Protein AF-A0A4Q3CDQ8-F1 (afdb_monomer_lite)

Sequence (206 aa):
GSLGGGHYTSYVKNRDTSSWYQFNDSSVREIEQPKTAVFFTINEIAAITGANSSDIKKILFADSYDDGTPYNKLRAAKLETGMYMQNQLLRDTDTMSMQHGLEVRVPFLDEDFTALAESISPDIRFANGPKQLLIDSFNNLLPAEIWQRPKMGFTFPLQQWMAGNKDICDTSNYHGALAKQKITEFKTGRLHWSRAFALFQVQGNV

Foldseek 3Di:
DDDDWDWPWDWDQDPPVRWIWIDTPPDIDTDRDDLEDLDDDLVLVCQQQVDDSVVSCCVVPVDDPCPVDDDDPVSVVCCCVVPVCVPPVVVVCVVVQVVVPHDDDDVCPPPVNVVVLVVDDPCVNPVPDPCVVVCVVCVVPDDPCVSVPDDTDDDDPLLVVLLPDPLLLDLVQGDDPSLSVQSVCSVVVSYDNSSSVVRCVSRSVD

Secondary structure (DSSP, 8-state):
--SSTT---EEEE-TTT--EEEEETTEEEEES--SS-SS--HHHHHHHH---HHHHHHHHHS-----SPPP-HHHHHHHIIIIIIIIIIIHHHHHHHHTTT-----GGG-HHHHHHHHHS-HHHHTTTSTTHHHHHHHTTTS-HHHHSSPP------HHHHHHT-HHHH-GGG--SHHHHHHHHHHHTT-S-HHHHHHHHHHHTT-

Structure (mmCIF, N/CA/C/O backbone):
data_AF-A0A4Q3CDQ8-F1
#
_entry.id   AF-A0A4Q3CDQ8-F1
#
loop_
_atom_site.group_PDB
_atom_site.id
_atom_site.type_symbol
_atom_site.label_atom_id
_atom_site.label_alt_id
_atom_site.label_comp_id
_atom_site.label_asym_id
_atom_site.label_entity_id
_atom_site.label_seq_id
_atom_site.pdbx_PDB_ins_code
_atom_site.Cartn_x
_atom_site.Cartn_y
_atom_site.Cartn_z
_atom_site.occupancy
_atom_site.B_iso_or_equiv
_atom_site.auth_seq_id
_atom_site.auth_comp_id
_atom_site.auth_asym_id
_atom_site.auth_atom_id
_atom_site.pdbx_PDB_model_num
ATOM 1 N N . GLY A 1 1 ? -6.692 9.646 2.299 1.00 32.50 1 GLY A N 1
ATOM 2 C CA . GLY A 1 1 ? -6.636 10.184 0.927 1.00 32.50 1 GLY A CA 1
ATOM 3 C C . GLY A 1 1 ? -7.840 11.070 0.678 1.00 32.50 1 GLY A C 1
ATOM 4 O O . GLY A 1 1 ? -8.869 10.852 1.304 1.00 32.50 1 GLY A O 1
ATOM 5 N N . SER A 1 2 ? -7.701 12.079 -0.183 1.00 26.61 2 SER A N 1
ATOM 6 C CA . SER A 1 2 ? -8.809 12.910 -0.679 1.00 26.61 2 SER A CA 1
ATOM 7 C C . SER A 1 2 ? -9.307 12.362 -2.026 1.00 26.61 2 SER A C 1
ATOM 9 O O . SER A 1 2 ? -8.532 11.775 -2.776 1.00 26.61 2 SER A O 1
ATOM 11 N N . LEU A 1 3 ? -10.603 12.534 -2.294 1.00 31.62 3 LEU A N 1
ATOM 12 C CA . LEU A 1 3 ? -11.432 11.899 -3.333 1.00 31.62 3 LEU A CA 1
ATOM 13 C C . LEU A 1 3 ? -11.158 12.353 -4.787 1.00 31.62 3 LEU A C 1
ATOM 15 O O . LEU A 1 3 ? -12.075 12.410 -5.598 1.00 31.62 3 LEU A O 1
ATOM 19 N N . GLY A 1 4 ? -9.918 12.669 -5.152 1.00 27.83 4 GLY A N 1
ATOM 20 C CA . GLY A 1 4 ? -9.579 13.110 -6.507 1.00 27.83 4 GLY A CA 1
ATOM 21 C C . GLY A 1 4 ? -8.291 12.467 -6.990 1.00 27.83 4 GLY A C 1
ATOM 22 O O . GLY A 1 4 ? -7.223 12.891 -6.572 1.00 27.83 4 GLY A O 1
ATOM 23 N N . GLY A 1 5 ? -8.430 11.441 -7.835 1.00 32.19 5 GLY A N 1
ATOM 24 C CA . GLY A 1 5 ? -7.421 10.905 -8.755 1.00 32.19 5 GLY A CA 1
ATOM 25 C C . GLY A 1 5 ? -5.972 10.861 -8.269 1.00 32.19 5 GLY A C 1
ATOM 26 O O . GLY A 1 5 ? -5.266 11.853 -8.352 1.00 32.19 5 GLY A O 1
ATOM 27 N N . GLY A 1 6 ? -5.499 9.677 -7.869 1.00 40.44 6 GLY A N 1
ATOM 28 C CA . GLY A 1 6 ? -4.084 9.272 -7.942 1.00 40.44 6 GLY A CA 1
ATOM 29 C C . GLY A 1 6 ? -3.037 10.040 -7.127 1.00 40.44 6 GLY A C 1
ATOM 30 O O . GLY A 1 6 ? -1.913 9.551 -7.038 1.00 40.44 6 GLY A O 1
ATOM 31 N N . HIS A 1 7 ? -3.379 11.170 -6.512 1.00 46.84 7 HIS A N 1
ATOM 32 C CA . HIS A 1 7 ? -2.449 11.983 -5.746 1.00 46.84 7 HIS A CA 1
ATOM 33 C C . HIS A 1 7 ? -2.370 11.493 -4.305 1.00 46.84 7 HIS A C 1
ATOM 35 O O . HIS A 1 7 ? -3.292 11.689 -3.503 1.00 46.84 7 HIS A O 1
ATOM 41 N N . TYR A 1 8 ? -1.246 10.865 -3.959 1.00 55.09 8 TYR A N 1
ATOM 42 C CA . TYR A 1 8 ? -0.952 10.504 -2.578 1.00 55.09 8 TYR A CA 1
ATOM 43 C C . TYR A 1 8 ? -0.776 11.787 -1.775 1.00 55.09 8 TYR A C 1
ATOM 45 O O . TYR A 1 8 ? 0.244 12.460 -1.847 1.00 55.09 8 TYR A O 1
ATOM 53 N N . THR A 1 9 ? -1.822 12.154 -1.038 1.00 58.56 9 THR A N 1
ATOM 54 C CA . THR A 1 9 ? -1.772 13.275 -0.107 1.00 58.56 9 THR A CA 1
ATOM 55 C C . THR A 1 9 ? -1.382 12.753 1.267 1.00 58.56 9 THR A C 1
ATOM 57 O O . THR A 1 9 ? -2.190 12.085 1.920 1.00 58.56 9 THR A O 1
ATOM 60 N N . SER A 1 10 ? -0.164 13.066 1.694 1.00 65.19 10 SER A N 1
ATOM 61 C CA . SER A 1 10 ? 0.365 12.714 3.013 1.00 65.19 10 SER A CA 1
ATOM 62 C C . SER A 1 10 ? 0.400 13.941 3.913 1.00 65.19 10 SER A C 1
ATOM 64 O O . SER A 1 10 ? 0.554 15.065 3.442 1.00 65.19 10 SER A O 1
ATOM 66 N N . TYR A 1 11 ? 0.260 13.729 5.218 1.00 74.81 11 TYR A N 1
ATOM 67 C CA . TYR A 1 11 ? 0.348 14.792 6.212 1.00 74.81 11 TYR A CA 1
ATOM 68 C C . TYR A 1 11 ? 1.435 14.435 7.214 1.00 74.81 11 TYR A C 1
ATOM 70 O O . TYR A 1 11 ? 1.357 13.381 7.843 1.00 74.81 11 TYR A O 1
ATOM 78 N N . VAL A 1 12 ? 2.434 15.299 7.366 1.00 75.56 12 VAL A N 1
ATOM 79 C CA . VAL A 1 12 ? 3.530 15.104 8.322 1.00 75.56 12 VAL A CA 1
ATOM 80 C C . VAL A 1 12 ? 3.508 16.249 9.313 1.00 75.56 12 VAL A C 1
ATOM 82 O O . VAL A 1 12 ? 3.350 17.408 8.931 1.00 75.56 12 VAL A O 1
ATOM 85 N N . LYS A 1 13 ? 3.668 15.923 10.593 1.00 77.75 13 LYS A N 1
ATOM 86 C CA . LYS A 1 13 ? 3.912 16.919 11.629 1.00 77.75 13 LYS A CA 1
ATOM 87 C C . LYS A 1 13 ? 5.414 17.029 11.838 1.00 77.75 13 LYS A C 1
ATOM 89 O O . LYS A 1 13 ? 6.059 16.029 12.151 1.00 77.75 13 LYS A O 1
ATOM 94 N N . ASN A 1 14 ? 5.963 18.223 11.661 1.00 74.25 14 ASN A N 1
ATOM 95 C CA . ASN A 1 14 ? 7.354 18.484 11.997 1.00 74.25 14 ASN A CA 1
ATOM 96 C C . ASN A 1 14 ? 7.529 18.328 13.516 1.00 74.25 14 ASN A C 1
ATOM 98 O O . ASN A 1 14 ? 6.750 18.878 14.298 1.00 74.25 14 ASN A O 1
ATOM 102 N N . ARG A 1 15 ? 8.520 17.535 13.931 1.00 67.81 15 ARG A N 1
ATOM 103 C CA . ARG A 1 15 ? 8.762 17.226 15.345 1.00 67.81 15 ARG A CA 1
ATOM 104 C C . ARG A 1 15 ? 9.263 18.440 16.129 1.00 67.81 15 ARG A C 1
ATOM 106 O O . ARG A 1 15 ? 8.878 18.590 17.285 1.00 67.81 15 ARG A O 1
ATOM 113 N N . ASP A 1 16 ? 10.070 19.285 15.501 1.00 75.31 16 ASP A N 1
ATOM 114 C CA . ASP A 1 16 ? 10.750 20.407 16.148 1.00 75.31 16 ASP A CA 1
ATOM 115 C C . ASP A 1 16 ? 9.865 21.655 16.164 1.00 75.31 16 ASP A C 1
ATOM 117 O O . ASP A 1 16 ? 9.735 22.317 17.190 1.00 75.31 16 ASP A O 1
ATOM 121 N N . THR A 1 17 ? 9.188 21.948 15.048 1.00 81.88 17 THR A N 1
ATOM 122 C CA . THR A 1 17 ? 8.336 23.146 14.927 1.00 81.88 17 THR A CA 1
ATOM 123 C C . THR A 1 17 ? 6.879 22.897 15.303 1.00 81.88 17 THR A C 1
ATOM 125 O O . THR A 1 17 ? 6.114 23.841 15.460 1.00 81.88 17 THR A O 1
ATOM 128 N N . SER A 1 18 ? 6.459 21.633 15.421 1.00 77.81 18 SER A N 1
ATOM 129 C CA . SER A 1 18 ? 5.053 21.226 15.576 1.00 77.81 18 SER A CA 1
ATOM 130 C C . SER A 1 18 ? 4.101 21.643 14.442 1.00 77.81 18 SER A C 1
ATOM 132 O O . SER A 1 18 ? 2.910 21.331 14.533 1.00 77.81 18 SER A O 1
ATOM 134 N N . SER A 1 19 ? 4.597 22.262 13.368 1.00 82.88 19 SER A N 1
ATOM 135 C CA . SER A 1 19 ? 3.818 22.610 12.174 1.00 82.88 19 SER A CA 1
ATOM 136 C C . SER A 1 19 ? 3.366 21.368 11.407 1.00 82.88 19 SER A C 1
ATOM 138 O O . SER A 1 19 ? 4.094 20.371 11.327 1.00 82.88 19 SER A O 1
ATOM 140 N N . TRP A 1 20 ? 2.186 21.436 10.791 1.00 82.12 20 TRP A N 1
ATOM 141 C CA . TRP A 1 20 ? 1.706 20.402 9.879 1.00 82.12 20 TRP A CA 1
ATOM 142 C C . TRP A 1 20 ? 2.027 20.756 8.434 1.00 82.12 20 TRP A C 1
ATOM 144 O O . TRP A 1 20 ? 1.888 21.895 8.010 1.00 82.12 20 TRP A O 1
ATOM 154 N N . TYR A 1 21 ? 2.392 19.744 7.657 1.00 81.75 21 TYR A N 1
ATOM 155 C CA . TYR A 1 21 ? 2.677 19.873 6.238 1.00 81.75 21 TYR A CA 1
ATOM 156 C C . TYR A 1 21 ? 1.866 18.850 5.456 1.00 81.75 21 TYR A C 1
ATOM 158 O O . TYR A 1 21 ? 1.824 17.671 5.810 1.00 81.75 21 TYR A O 1
ATOM 166 N N . GLN A 1 22 ? 1.224 19.306 4.389 1.00 82.12 22 GLN A N 1
ATOM 167 C CA . GLN A 1 22 ? 0.593 18.485 3.371 1.00 82.12 22 GLN A CA 1
ATOM 168 C C . GLN A 1 22 ? 1.575 18.274 2.218 1.00 82.12 22 GLN A C 1
ATOM 170 O O . GLN A 1 22 ? 2.090 19.236 1.653 1.00 82.12 22 GLN A O 1
ATOM 175 N N . PHE A 1 23 ? 1.776 17.018 1.845 1.00 79.00 23 PHE A N 1
ATOM 176 C CA . PHE A 1 23 ? 2.580 16.595 0.706 1.00 79.00 23 PHE A CA 1
ATOM 177 C C . PHE A 1 23 ? 1.649 16.011 -0.339 1.00 79.00 23 PHE A C 1
ATOM 179 O O . PHE A 1 23 ? 0.752 15.245 0.006 1.00 79.00 23 PHE A O 1
ATOM 186 N N . ASN A 1 24 ? 1.875 16.342 -1.600 1.00 70.38 24 ASN A N 1
ATOM 187 C CA . ASN A 1 24 ? 1.365 15.580 -2.731 1.00 70.38 24 ASN A CA 1
ATOM 188 C C . ASN A 1 24 ? 2.499 15.352 -3.738 1.00 70.38 24 ASN A C 1
ATOM 190 O O . ASN A 1 24 ? 3.622 15.804 -3.516 1.00 70.38 24 ASN A O 1
ATOM 194 N N . ASP A 1 25 ? 2.203 14.684 -4.852 1.00 59.44 25 ASP A N 1
ATOM 195 C CA . ASP A 1 25 ? 3.200 14.345 -5.880 1.00 59.44 25 ASP A CA 1
ATOM 196 C C . ASP A 1 25 ? 3.920 15.567 -6.494 1.00 59.44 25 ASP A C 1
ATOM 198 O O . ASP A 1 25 ? 4.860 15.396 -7.266 1.00 59.44 25 ASP A O 1
ATOM 202 N N . SER A 1 26 ? 3.474 16.798 -6.214 1.00 61.97 26 SER A N 1
ATOM 203 C CA . SER A 1 26 ? 3.957 18.016 -6.880 1.00 61.97 26 SER A CA 1
ATOM 204 C C . SER A 1 26 ? 4.294 19.178 -5.939 1.00 61.97 26 SER A C 1
AT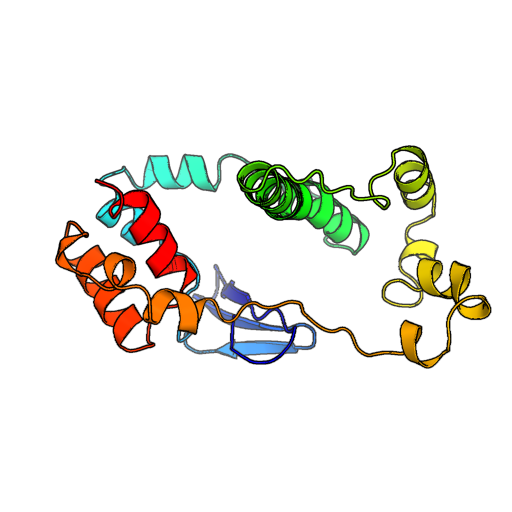OM 206 O O . SER A 1 26 ? 4.844 20.178 -6.391 1.00 61.97 26 SER A O 1
ATOM 208 N N . SER A 1 27 ? 3.945 19.113 -4.652 1.00 73.62 27 SER A N 1
ATOM 209 C CA . SER A 1 27 ? 4.091 20.246 -3.734 1.00 73.62 27 SER A CA 1
ATOM 210 C C . SER A 1 27 ? 4.088 19.841 -2.263 1.00 73.62 27 SER A C 1
ATOM 212 O O . SER A 1 27 ? 3.489 18.838 -1.870 1.00 73.62 27 SER A O 1
ATOM 214 N N . VAL A 1 28 ? 4.718 20.691 -1.452 1.00 82.25 28 VAL A N 1
ATOM 215 C CA . VAL A 1 28 ? 4.650 20.671 0.010 1.00 82.25 28 VAL A CA 1
ATOM 216 C C . VAL A 1 28 ? 4.041 21.992 0.461 1.00 82.25 28 VAL A C 1
ATOM 218 O O . VAL A 1 28 ? 4.468 23.052 0.005 1.00 82.25 28 VAL A O 1
ATOM 221 N N . ARG A 1 29 ? 3.022 21.946 1.320 1.00 85.56 29 ARG A N 1
ATOM 222 C CA . ARG A 1 29 ? 2.359 23.139 1.866 1.00 85.56 29 ARG A CA 1
ATOM 223 C C . ARG A 1 29 ? 2.199 23.009 3.368 1.00 85.56 29 ARG A C 1
ATOM 225 O O . ARG A 1 29 ? 1.733 21.975 3.838 1.00 85.56 29 ARG A O 1
ATOM 232 N N . GLU A 1 30 ? 2.551 24.051 4.109 1.00 86.56 30 GLU A N 1
ATOM 233 C CA . GLU A 1 30 ? 2.215 24.138 5.529 1.00 86.56 30 GLU A CA 1
ATOM 234 C C . GLU A 1 30 ? 0.695 24.304 5.691 1.00 86.56 30 GLU A C 1
ATOM 236 O O . GLU A 1 30 ? 0.037 24.979 4.897 1.00 86.56 30 GLU A O 1
ATOM 241 N N . ILE A 1 31 ? 0.126 23.636 6.687 1.00 83.31 31 ILE A N 1
ATOM 242 C CA . ILE A 1 31 ? -1.298 23.662 7.025 1.00 83.31 31 ILE A CA 1
ATOM 243 C C . ILE A 1 31 ? -1.445 23.774 8.546 1.00 83.31 31 ILE A C 1
ATOM 245 O O . ILE A 1 31 ? -0.547 23.380 9.284 1.00 83.31 31 ILE A O 1
ATOM 249 N N . GLU A 1 32 ? -2.593 24.244 9.037 1.00 77.81 32 GLU A N 1
ATOM 250 C CA . GLU A 1 32 ? -2.854 24.261 10.486 1.00 77.81 32 GLU A CA 1
ATOM 251 C C . GLU A 1 32 ? -2.964 22.843 11.057 1.00 77.81 32 GLU A C 1
ATOM 253 O O . GLU A 1 32 ? -2.261 22.484 11.998 1.00 77.81 32 GLU A O 1
ATOM 258 N N . GLN A 1 33 ? -3.846 22.017 10.483 1.00 69.50 33 GLN A N 1
ATOM 259 C CA . GLN A 1 33 ? -4.040 20.625 10.880 1.00 69.50 33 GLN A CA 1
ATOM 260 C C . GLN A 1 33 ? -4.815 19.862 9.791 1.00 69.50 33 GLN A C 1
ATOM 262 O O . GLN A 1 33 ? -5.750 20.409 9.198 1.00 69.50 33 GLN A O 1
ATOM 267 N N . PRO A 1 34 ? -4.487 18.590 9.508 1.00 68.19 34 PRO A N 1
ATOM 268 C CA . PRO A 1 34 ? -5.268 17.792 8.571 1.00 68.19 34 PRO A CA 1
ATOM 269 C C . PRO A 1 34 ? -6.707 17.576 9.061 1.00 68.19 34 PRO A C 1
ATOM 271 O O . PRO A 1 34 ? -6.926 17.073 10.161 1.00 68.19 34 PRO A O 1
ATOM 274 N N . LYS A 1 35 ? -7.691 17.876 8.198 1.00 61.03 35 LYS A N 1
ATOM 275 C CA . LYS A 1 35 ? -9.133 17.677 8.469 1.00 61.03 35 LYS A CA 1
ATOM 276 C C . LYS A 1 35 ? -9.504 16.218 8.753 1.00 61.03 35 LYS A C 1
ATOM 278 O O . LYS A 1 35 ? -10.471 15.951 9.453 1.00 61.03 35 LYS A O 1
ATOM 283 N N . THR A 1 36 ? -8.726 15.278 8.226 1.00 59.72 36 THR A N 1
ATOM 284 C CA . THR A 1 36 ? -8.863 13.843 8.482 1.00 59.72 36 THR A CA 1
ATOM 285 C C . THR A 1 36 ? -7.478 13.248 8.672 1.00 59.72 36 THR A C 1
ATOM 287 O O . THR A 1 36 ? -6.775 12.972 7.698 1.00 59.72 36 THR A O 1
ATOM 290 N N . ALA A 1 37 ? -7.076 13.043 9.924 1.00 62.25 37 ALA A N 1
ATOM 291 C CA . ALA A 1 37 ? -5.923 12.205 10.220 1.00 62.25 37 ALA A CA 1
ATOM 292 C C . ALA A 1 37 ? -6.244 10.756 9.819 1.00 62.25 37 ALA A C 1
ATOM 294 O O . ALA A 1 37 ? -7.280 10.215 10.212 1.00 62.25 37 ALA A O 1
ATOM 295 N N . VAL A 1 38 ? -5.365 10.148 9.018 1.00 66.50 38 VAL A N 1
ATOM 296 C CA . VAL A 1 38 ? -5.530 8.778 8.495 1.00 66.50 38 VAL A CA 1
ATOM 297 C C . VAL A 1 38 ? -5.245 7.723 9.570 1.00 66.50 38 VAL A C 1
ATOM 299 O O . VAL A 1 38 ? -5.819 6.638 9.528 1.00 66.50 38 VAL A O 1
ATOM 302 N N . PHE A 1 39 ? -4.418 8.061 10.560 1.00 77.38 39 PHE A N 1
ATOM 303 C CA . PHE A 1 39 ? -3.973 7.159 11.620 1.00 77.38 39 PHE A CA 1
ATOM 304 C C . PHE A 1 39 ? -4.566 7.537 12.979 1.00 77.38 39 PHE A C 1
ATOM 306 O O . PHE A 1 39 ? -4.891 8.702 13.226 1.00 77.38 39 PHE A O 1
ATOM 313 N N . PHE A 1 40 ? -4.685 6.544 13.859 1.00 85.88 40 PHE A N 1
ATOM 314 C CA . PHE A 1 40 ? -4.917 6.771 15.282 1.00 85.88 40 PHE A CA 1
ATOM 315 C C . PHE A 1 40 ? -3.606 7.181 15.956 1.00 85.88 40 PHE A C 1
ATOM 317 O O . PHE A 1 40 ? -2.545 6.631 15.665 1.00 85.88 40 PHE A O 1
ATOM 324 N N . THR A 1 41 ? -3.675 8.144 16.867 1.00 87.50 41 THR A N 1
ATOM 325 C CA . THR A 1 41 ? -2.551 8.468 17.749 1.00 87.50 41 THR A CA 1
ATOM 326 C C . THR A 1 41 ? -2.313 7.333 18.745 1.00 87.50 41 THR A C 1
ATOM 328 O O . THR A 1 41 ? -3.230 6.580 19.061 1.00 87.50 41 THR A O 1
ATOM 331 N N . ILE A 1 42 ? -1.106 7.243 19.310 1.00 88.44 42 ILE A N 1
ATOM 332 C CA . ILE A 1 42 ? -0.771 6.237 20.338 1.00 88.44 42 ILE A CA 1
ATOM 333 C C . ILE A 1 42 ? -1.766 6.280 21.506 1.00 88.44 42 ILE A C 1
ATOM 335 O O . ILE A 1 42 ? -2.198 5.237 21.983 1.00 88.44 42 ILE A O 1
ATOM 339 N N . ASN A 1 43 ? -2.168 7.481 21.928 1.00 89.00 43 ASN A N 1
ATOM 340 C CA . ASN A 1 43 ? -3.131 7.652 23.014 1.00 89.00 43 ASN A CA 1
ATOM 341 C C . ASN A 1 43 ? -4.533 7.171 22.619 1.00 89.00 43 ASN A C 1
ATOM 343 O O . ASN A 1 43 ? -5.219 6.568 23.436 1.00 89.00 43 ASN A O 1
ATOM 347 N N . GLU A 1 44 ? -4.958 7.413 21.374 1.00 91.00 44 GLU A N 1
ATOM 348 C CA . GLU A 1 44 ? -6.226 6.872 20.877 1.00 91.00 44 GLU A CA 1
ATOM 349 C C . GLU A 1 44 ? -6.174 5.342 20.800 1.00 91.00 44 GLU A C 1
ATOM 351 O O . GLU A 1 44 ? -7.130 4.698 21.217 1.00 91.00 44 GLU A O 1
ATOM 356 N N . ILE A 1 45 ? -5.067 4.756 20.326 1.00 92.00 45 ILE A N 1
ATOM 357 C CA . ILE A 1 45 ? -4.887 3.296 20.287 1.00 92.00 45 ILE A CA 1
ATOM 358 C C . ILE A 1 45 ? -4.986 2.727 21.704 1.00 92.00 45 ILE A C 1
ATOM 360 O O . ILE A 1 45 ? -5.794 1.834 21.924 1.00 92.00 45 ILE A O 1
ATOM 364 N N . ALA A 1 46 ? -4.246 3.286 22.667 1.00 92.25 46 ALA A N 1
ATOM 365 C CA . ALA A 1 46 ? -4.289 2.867 24.069 1.00 92.25 46 ALA A CA 1
ATOM 366 C C . ALA A 1 46 ? -5.709 2.937 24.651 1.00 92.25 46 ALA A C 1
ATOM 368 O O . ALA A 1 46 ? -6.157 2.009 25.316 1.00 92.25 46 ALA A O 1
ATOM 369 N N . ALA A 1 47 ? -6.448 4.010 24.357 1.00 91.56 47 ALA A N 1
ATOM 370 C CA . ALA A 1 47 ? -7.826 4.169 24.813 1.00 91.56 47 ALA A CA 1
ATOM 371 C C . ALA A 1 47 ? -8.811 3.188 24.145 1.00 91.56 47 ALA A C 1
ATOM 373 O O . ALA A 1 47 ? -9.814 2.830 24.756 1.00 91.56 47 ALA A O 1
ATOM 374 N N . ILE A 1 48 ? -8.552 2.770 22.902 1.00 91.44 48 ILE A N 1
ATOM 375 C CA . ILE A 1 48 ? -9.399 1.831 22.149 1.00 91.44 48 ILE A CA 1
ATOM 376 C C . ILE A 1 48 ? -9.122 0.377 22.549 1.00 91.44 48 ILE A C 1
ATOM 378 O O . ILE A 1 48 ? -10.059 -0.413 22.646 1.00 91.44 48 ILE A O 1
ATOM 382 N N . THR A 1 49 ? -7.853 0.014 22.745 1.00 90.12 49 THR A N 1
ATOM 383 C CA . THR A 1 49 ? -7.430 -1.376 22.983 1.00 90.12 49 THR A CA 1
ATOM 384 C C . THR A 1 49 ? -7.206 -1.702 24.457 1.00 90.12 49 THR A C 1
ATOM 386 O O . THR A 1 49 ? -7.110 -2.872 24.809 1.00 90.12 49 THR A O 1
ATOM 389 N N . GLY A 1 50 ? -7.079 -0.691 25.321 1.00 90.25 50 GLY A N 1
ATOM 390 C CA . GLY A 1 50 ? -6.658 -0.852 26.716 1.00 90.25 50 GLY A CA 1
ATOM 391 C C . GLY A 1 50 ? -5.163 -1.151 26.889 1.00 90.25 50 GLY A C 1
ATOM 392 O O . GLY A 1 50 ? -4.715 -1.375 28.012 1.00 90.25 50 GLY A O 1
ATOM 393 N N . ALA A 1 51 ? -4.379 -1.164 25.804 1.00 92.00 51 ALA A N 1
ATOM 394 C CA . ALA A 1 51 ? -2.951 -1.462 25.856 1.00 92.00 51 ALA A CA 1
ATOM 395 C C . ALA A 1 51 ? -2.123 -0.280 26.388 1.00 92.00 51 ALA A C 1
ATOM 397 O O . ALA A 1 51 ? -2.496 0.888 26.260 1.00 92.00 51 ALA A O 1
ATOM 398 N N . ASN A 1 52 ? -0.949 -0.578 26.951 1.00 94.62 52 ASN A N 1
ATOM 399 C CA . ASN A 1 52 ? -0.036 0.450 27.439 1.00 94.62 52 ASN A CA 1
ATOM 400 C C . ASN A 1 52 ? 0.605 1.223 26.272 1.00 94.62 52 ASN A C 1
ATOM 402 O O . ASN A 1 52 ? 1.124 0.636 25.322 1.00 94.62 52 ASN A O 1
ATOM 406 N N . SER A 1 53 ? 0.643 2.553 26.372 1.00 92.25 53 SER A N 1
ATOM 407 C CA . SER A 1 53 ? 1.279 3.426 25.380 1.00 92.25 53 SER A CA 1
ATOM 408 C C . SER A 1 53 ? 2.763 3.121 25.137 1.00 92.25 53 SER A C 1
ATOM 410 O O . SER A 1 53 ? 3.259 3.390 24.042 1.00 92.25 53 SER A O 1
ATOM 412 N N . SER A 1 54 ? 3.496 2.602 26.129 1.00 91.25 54 SER A N 1
ATOM 413 C CA . SER A 1 54 ? 4.903 2.212 25.965 1.00 91.25 54 SER A CA 1
ATOM 414 C C . SER A 1 54 ? 5.043 0.969 25.087 1.00 91.25 54 SER A C 1
ATOM 416 O O . SER A 1 54 ? 5.896 0.949 24.203 1.00 91.25 54 SER A O 1
ATOM 418 N N . ASP A 1 55 ? 4.165 -0.016 25.262 1.00 92.06 55 ASP A N 1
ATOM 419 C CA . ASP A 1 55 ? 4.155 -1.243 24.469 1.00 92.06 55 ASP A CA 1
ATOM 420 C C . ASP A 1 55 ? 3.675 -0.968 23.044 1.00 92.06 55 ASP A C 1
ATOM 422 O O . ASP A 1 55 ? 4.292 -1.433 22.091 1.00 92.06 55 ASP A O 1
ATOM 426 N N . ILE A 1 56 ? 2.670 -0.101 22.873 1.00 90.31 56 ILE A N 1
ATOM 427 C CA . ILE A 1 56 ? 2.244 0.372 21.547 1.00 90.31 56 ILE A CA 1
ATOM 428 C C . ILE A 1 56 ? 3.410 1.045 20.812 1.00 90.31 56 ILE A C 1
ATOM 430 O O . ILE A 1 56 ? 3.642 0.763 19.640 1.00 90.31 56 ILE A O 1
ATOM 434 N N . LYS A 1 57 ? 4.170 1.920 21.488 1.00 88.69 57 LYS A N 1
ATOM 435 C CA . LYS A 1 57 ? 5.358 2.554 20.891 1.00 88.69 57 LYS A CA 1
ATOM 436 C C . LYS A 1 57 ? 6.410 1.527 20.500 1.00 88.69 57 LYS A C 1
ATOM 438 O O . LYS A 1 57 ? 6.955 1.632 19.409 1.00 88.69 57 LYS A O 1
ATOM 443 N N . LYS A 1 58 ? 6.688 0.556 21.372 1.00 89.00 58 LYS A N 1
ATOM 444 C CA . LYS A 1 58 ? 7.636 -0.516 21.064 1.00 89.00 58 LYS A CA 1
ATOM 445 C C . LYS A 1 58 ? 7.184 -1.297 19.841 1.00 89.00 58 LYS A C 1
ATOM 447 O O . LYS A 1 58 ? 7.998 -1.498 18.970 1.00 89.00 58 LYS A O 1
ATOM 452 N N . ILE A 1 59 ? 5.913 -1.672 19.728 1.00 88.25 59 ILE A N 1
ATOM 453 C CA . ILE A 1 59 ? 5.418 -2.436 18.572 1.00 88.25 59 ILE A CA 1
ATOM 454 C C . ILE A 1 59 ? 5.491 -1.609 17.283 1.00 88.25 59 ILE A C 1
ATOM 456 O O . ILE A 1 59 ? 5.999 -2.086 16.276 1.00 88.25 59 ILE A O 1
ATOM 460 N N . LEU A 1 60 ? 5.005 -0.364 17.305 1.00 83.94 60 LEU A N 1
ATOM 461 C CA . LEU A 1 60 ? 4.941 0.472 16.100 1.00 83.94 60 LEU A CA 1
ATOM 462 C C . LEU A 1 60 ? 6.315 0.939 15.605 1.00 83.94 60 LEU A C 1
ATOM 464 O O . LEU A 1 60 ? 6.453 1.253 14.426 1.00 83.94 60 LEU A O 1
ATOM 468 N N . PHE A 1 61 ? 7.299 1.030 16.500 1.00 82.25 61 PHE A N 1
ATOM 469 C CA . PHE A 1 61 ? 8.624 1.577 16.206 1.00 82.25 61 PHE A CA 1
ATOM 470 C C . PHE A 1 61 ? 9.765 0.635 16.622 1.00 82.25 61 PHE A C 1
ATOM 472 O O . PHE A 1 61 ? 10.883 1.103 16.825 1.00 82.25 61 PHE A O 1
ATOM 479 N N . ALA A 1 62 ? 9.492 -0.667 16.783 1.00 79.06 62 ALA A N 1
ATOM 480 C CA . ALA A 1 62 ? 10.514 -1.680 17.078 1.00 79.06 62 ALA A CA 1
ATOM 481 C C . ALA A 1 62 ? 11.538 -1.750 15.947 1.00 79.06 62 ALA A C 1
ATOM 483 O O . ALA A 1 62 ? 12.739 -1.810 16.200 1.00 79.06 62 ALA A O 1
ATOM 484 N N . ASP A 1 63 ? 11.042 -1.682 14.713 1.00 72.56 63 ASP A N 1
ATOM 485 C CA . ASP A 1 63 ? 11.853 -1.782 13.514 1.00 72.56 63 ASP A CA 1
ATOM 486 C C . ASP A 1 63 ? 12.165 -0.381 12.984 1.00 72.56 63 ASP A C 1
ATOM 488 O O . ASP A 1 63 ? 11.319 0.305 12.401 1.00 72.56 63 ASP A O 1
ATOM 492 N N . SER A 1 64 ? 13.405 0.067 13.182 1.00 67.38 64 SER A N 1
ATOM 493 C CA . SER A 1 64 ? 13.928 1.247 12.500 1.00 67.38 64 SER A CA 1
ATOM 494 C C . SER A 1 64 ? 14.523 0.838 11.154 1.00 67.38 64 SER A C 1
ATOM 496 O O . SER A 1 64 ? 15.585 0.223 11.107 1.00 67.38 64 SER A O 1
ATOM 498 N N . TYR A 1 65 ? 13.887 1.243 10.054 1.00 67.69 65 TYR A N 1
ATOM 499 C CA . TYR A 1 65 ? 14.418 1.087 8.689 1.00 67.69 65 TYR A CA 1
ATOM 500 C C . TYR A 1 65 ? 15.402 2.209 8.310 1.00 67.69 65 TYR A C 1
ATOM 502 O O . TYR A 1 65 ? 15.495 2.629 7.150 1.00 67.69 65 TYR A O 1
ATOM 510 N N . ASP A 1 66 ? 16.117 2.741 9.302 1.00 72.38 66 ASP A N 1
ATOM 511 C CA . ASP A 1 66 ? 17.165 3.718 9.058 1.00 72.38 66 ASP A CA 1
ATOM 512 C C . ASP A 1 66 ? 18.505 3.008 8.896 1.00 72.38 66 ASP A C 1
ATOM 514 O O . ASP A 1 66 ? 19.141 2.605 9.864 1.00 72.38 66 ASP A O 1
ATOM 518 N N . ASP A 1 67 ? 18.922 2.844 7.645 1.00 75.06 67 ASP A N 1
ATOM 519 C CA . ASP A 1 67 ? 20.231 2.303 7.281 1.00 75.06 67 ASP A CA 1
ATOM 520 C C . ASP A 1 67 ? 21.333 3.380 7.299 1.00 75.06 67 ASP A C 1
ATOM 522 O O . ASP A 1 67 ? 22.459 3.128 6.873 1.00 75.06 67 ASP A O 1
ATOM 526 N N . GLY A 1 68 ? 21.012 4.597 7.761 1.00 79.69 68 GLY A N 1
ATOM 527 C CA . GLY A 1 68 ? 21.929 5.735 7.820 1.00 79.69 68 GLY A CA 1
ATOM 528 C C . GLY A 1 68 ? 22.267 6.337 6.453 1.00 79.69 68 GLY A C 1
ATOM 529 O O . GLY A 1 68 ? 23.065 7.274 6.378 1.00 79.69 68 GLY A O 1
ATOM 530 N N . THR A 1 69 ? 21.678 5.837 5.360 1.00 81.38 69 THR A N 1
ATOM 531 C CA . THR A 1 69 ? 21.966 6.344 4.015 1.00 81.38 69 THR A CA 1
ATOM 532 C C . THR A 1 69 ? 21.129 7.586 3.702 1.00 81.38 69 THR A C 1
ATOM 534 O O . THR A 1 69 ? 19.945 7.636 4.034 1.00 81.38 69 THR A O 1
ATOM 537 N N . PRO A 1 70 ? 21.672 8.622 3.041 1.00 86.00 70 PRO A N 1
ATOM 538 C CA . PRO A 1 70 ? 20.864 9.760 2.614 1.00 86.00 70 PRO A CA 1
ATOM 539 C C . PRO A 1 70 ? 19.700 9.334 1.712 1.00 86.00 70 PRO A C 1
ATOM 541 O O . PRO A 1 70 ? 19.814 8.404 0.911 1.00 86.00 70 PRO A O 1
ATOM 544 N N . TYR A 1 71 ? 18.574 10.038 1.816 1.00 85.69 71 TYR A N 1
ATOM 545 C CA . TYR A 1 71 ? 17.424 9.779 0.956 1.00 85.69 71 TYR A CA 1
ATOM 546 C C . TYR A 1 71 ? 17.780 9.983 -0.526 1.00 85.69 71 TYR A C 1
ATOM 548 O O . TYR A 1 71 ? 18.276 11.038 -0.922 1.00 85.69 71 TYR A O 1
ATOM 556 N N . ASN A 1 72 ? 17.481 8.982 -1.354 1.00 88.69 72 ASN A N 1
ATOM 557 C CA . ASN A 1 72 ? 17.568 9.051 -2.810 1.00 88.69 72 ASN A CA 1
ATOM 558 C C . ASN A 1 72 ? 16.541 8.098 -3.459 1.00 88.69 72 ASN A C 1
ATOM 560 O O . ASN A 1 72 ? 15.864 7.327 -2.773 1.00 88.69 72 ASN A O 1
ATOM 564 N N . LYS A 1 73 ? 16.423 8.133 -4.794 1.00 89.12 73 LYS A N 1
ATOM 565 C CA . LYS A 1 73 ? 15.462 7.298 -5.542 1.00 89.12 73 LYS A CA 1
ATOM 566 C C . LYS A 1 73 ? 15.705 5.791 -5.370 1.00 89.12 73 LYS A C 1
ATOM 568 O O . LYS A 1 73 ? 14.745 5.027 -5.383 1.00 89.12 73 LYS A O 1
ATOM 573 N N . LEU A 1 74 ? 16.956 5.367 -5.169 1.00 90.19 74 LEU A N 1
ATOM 574 C CA . LEU A 1 74 ? 17.292 3.964 -4.913 1.00 90.19 74 LEU A CA 1
ATOM 575 C C . LEU A 1 74 ? 16.802 3.519 -3.527 1.00 90.19 74 LEU A C 1
ATOM 577 O O . LEU A 1 74 ? 16.171 2.472 -3.416 1.00 90.19 74 LEU A O 1
ATOM 581 N N . ARG A 1 75 ? 17.033 4.328 -2.484 1.00 89.00 75 ARG A N 1
ATOM 582 C CA . ARG A 1 75 ? 16.523 4.084 -1.126 1.00 89.00 75 ARG A CA 1
ATOM 583 C C . ARG A 1 75 ? 14.997 4.043 -1.124 1.00 89.00 75 ARG A C 1
ATOM 585 O O . ARG A 1 75 ? 14.420 3.122 -0.559 1.00 89.00 75 ARG A O 1
ATOM 592 N N . ALA A 1 76 ? 14.350 4.979 -1.822 1.00 89.19 76 ALA A N 1
ATOM 593 C CA . ALA A 1 76 ? 12.900 4.968 -1.998 1.00 89.19 76 ALA A CA 1
ATOM 594 C C . ALA A 1 76 ? 12.422 3.662 -2.658 1.00 89.19 76 ALA A C 1
ATOM 596 O O . ALA A 1 76 ? 11.547 3.002 -2.116 1.00 89.19 76 ALA A O 1
ATOM 597 N N . ALA A 1 77 ? 13.039 3.228 -3.764 1.00 89.88 77 ALA A N 1
ATOM 598 C CA . ALA A 1 77 ? 12.673 1.979 -4.437 1.00 89.88 77 ALA A CA 1
ATOM 599 C C . ALA A 1 77 ? 12.835 0.733 -3.541 1.00 89.88 77 ALA A C 1
ATOM 601 O O . ALA A 1 77 ? 11.985 -0.159 -3.575 1.00 89.88 77 ALA A O 1
ATOM 602 N N . LYS A 1 78 ? 13.890 0.684 -2.717 1.00 89.44 78 LYS A N 1
ATOM 603 C CA . LYS A 1 78 ? 14.109 -0.396 -1.741 1.00 89.44 78 LYS A CA 1
ATOM 604 C C . LYS A 1 78 ? 13.023 -0.427 -0.667 1.00 89.44 78 LYS A C 1
ATOM 606 O O . LYS A 1 78 ? 12.472 -1.489 -0.404 1.00 89.44 78 LYS A O 1
ATOM 611 N N . LEU A 1 79 ? 12.684 0.727 -0.088 1.00 89.56 79 LEU A N 1
ATOM 612 C CA . LEU A 1 79 ? 11.618 0.838 0.913 1.00 89.56 79 LEU A CA 1
ATOM 613 C C . LEU A 1 79 ? 10.249 0.487 0.317 1.00 89.56 79 LEU A C 1
ATOM 615 O O . LEU A 1 79 ? 9.480 -0.251 0.923 1.00 89.56 79 LEU A O 1
ATOM 619 N N . GLU A 1 80 ? 9.954 0.954 -0.894 1.00 89.88 80 GLU A N 1
ATOM 620 C CA . GLU A 1 80 ? 8.711 0.615 -1.594 1.00 89.88 80 GLU A CA 1
ATOM 621 C C . GLU A 1 80 ? 8.591 -0.894 -1.832 1.00 89.88 80 GLU A C 1
ATOM 623 O O . GLU A 1 80 ? 7.530 -1.469 -1.608 1.00 89.88 80 GLU A O 1
ATOM 628 N N . THR A 1 81 ? 9.679 -1.559 -2.227 1.00 90.56 81 THR A N 1
ATOM 629 C CA . THR A 1 81 ? 9.673 -3.004 -2.507 1.00 90.56 81 THR A CA 1
ATOM 630 C C . THR A 1 81 ? 9.619 -3.831 -1.218 1.00 90.56 81 THR A C 1
ATOM 632 O O . THR A 1 81 ? 8.723 -4.657 -1.053 1.00 90.56 81 THR A O 1
ATOM 635 N N . GLY A 1 82 ? 10.530 -3.577 -0.274 1.00 88.44 82 GLY A N 1
ATOM 636 C CA . GLY A 1 82 ? 10.667 -4.364 0.958 1.00 88.44 82 GLY A CA 1
ATOM 637 C C . GLY A 1 82 ? 9.672 -4.009 2.064 1.00 88.44 82 GLY A C 1
ATOM 638 O O . GLY A 1 82 ? 9.479 -4.790 2.989 1.00 88.44 82 GLY A O 1
ATOM 639 N N . MET A 1 83 ? 9.018 -2.845 1.998 1.00 86.62 83 MET A N 1
ATOM 640 C CA . MET A 1 83 ? 8.017 -2.460 2.994 1.00 86.62 83 MET A CA 1
ATOM 641 C C . MET A 1 83 ? 6.617 -2.409 2.407 1.00 86.62 83 MET A C 1
ATOM 643 O O . MET A 1 83 ? 5.757 -3.178 2.826 1.00 86.62 83 MET A O 1
ATOM 647 N N . TYR A 1 84 ? 6.357 -1.506 1.463 1.00 87.50 84 TYR A N 1
ATOM 648 C CA . TYR A 1 84 ? 4.986 -1.262 1.016 1.00 87.50 84 TYR A CA 1
ATOM 649 C C . TYR A 1 84 ? 4.443 -2.408 0.158 1.00 87.50 84 TYR A C 1
ATOM 651 O O . TYR A 1 84 ? 3.379 -2.958 0.443 1.00 87.50 84 TYR A O 1
ATOM 659 N N . MET A 1 85 ? 5.188 -2.810 -0.868 1.00 92.94 85 MET A N 1
ATOM 660 C CA . MET A 1 85 ? 4.784 -3.878 -1.773 1.00 92.94 85 MET A CA 1
ATOM 661 C C . MET A 1 85 ? 4.662 -5.209 -1.036 1.00 92.94 85 MET A C 1
ATOM 663 O O . MET A 1 85 ? 3.613 -5.844 -1.116 1.00 92.94 85 MET A O 1
ATOM 667 N N . GLN A 1 86 ? 5.689 -5.585 -0.271 1.00 90.50 86 GLN A N 1
ATOM 668 C CA . GLN A 1 86 ? 5.697 -6.827 0.494 1.00 90.50 86 GLN A CA 1
ATOM 669 C C . GLN A 1 86 ? 4.567 -6.886 1.532 1.00 90.50 86 GLN A C 1
ATOM 671 O O . GLN A 1 86 ? 3.784 -7.834 1.536 1.00 90.50 86 GLN A O 1
ATOM 676 N N . ASN A 1 87 ? 4.449 -5.872 2.396 1.00 88.38 87 ASN A N 1
ATOM 677 C CA . ASN A 1 87 ? 3.548 -5.952 3.551 1.00 88.38 87 ASN A CA 1
ATOM 678 C C . ASN A 1 87 ? 2.105 -5.535 3.247 1.00 88.38 87 ASN A C 1
ATOM 680 O O . ASN A 1 87 ? 1.213 -5.856 4.032 1.00 88.38 87 ASN A O 1
ATOM 684 N N . GLN A 1 88 ? 1.863 -4.819 2.144 1.00 89.69 88 GLN A N 1
ATOM 685 C CA . GLN A 1 88 ? 0.525 -4.369 1.760 1.00 89.69 88 GLN A CA 1
ATOM 686 C C . GLN A 1 88 ? 0.089 -4.953 0.416 1.00 89.69 88 GLN A C 1
ATOM 688 O O . GLN A 1 88 ? -0.898 -5.676 0.374 1.00 89.69 88 GLN A O 1
ATOM 693 N N . LEU A 1 89 ? 0.791 -4.652 -0.682 1.00 91.75 89 LEU A N 1
ATOM 694 C CA . LEU A 1 89 ? 0.284 -4.975 -2.024 1.00 91.75 89 LEU A CA 1
ATOM 695 C C . LEU A 1 89 ? 0.176 -6.486 -2.258 1.00 91.75 89 LEU A C 1
ATOM 697 O O . LEU A 1 89 ? -0.872 -6.957 -2.701 1.00 91.75 89 LEU A O 1
ATOM 701 N N . LEU A 1 90 ? 1.234 -7.239 -1.947 1.00 95.38 90 LEU A N 1
ATOM 702 C CA . LEU A 1 90 ? 1.265 -8.688 -2.147 1.00 95.38 90 LEU A CA 1
ATOM 703 C C . LEU A 1 90 ? 0.343 -9.403 -1.167 1.00 95.38 90 LEU A C 1
ATOM 705 O O . LEU A 1 90 ? -0.497 -10.185 -1.599 1.00 95.38 90 LEU A O 1
ATOM 709 N N . ARG A 1 91 ? 0.432 -9.071 0.127 1.00 94.44 91 ARG A N 1
ATOM 710 C CA . ARG A 1 91 ? -0.431 -9.659 1.160 1.00 94.44 91 ARG A CA 1
ATOM 711 C C . ARG A 1 91 ? -1.916 -9.467 0.850 1.00 94.44 91 ARG A C 1
ATOM 713 O O . ARG A 1 91 ? -2.688 -10.420 0.940 1.00 94.44 91 ARG A O 1
ATOM 720 N N . ASP A 1 92 ? -2.323 -8.242 0.517 1.00 92.50 92 ASP A N 1
ATOM 721 C CA . ASP A 1 92 ? -3.732 -7.938 0.272 1.00 92.50 92 ASP A CA 1
ATOM 722 C C . ASP A 1 92 ? -4.226 -8.612 -1.016 1.00 92.50 92 ASP A C 1
ATOM 724 O O . ASP A 1 92 ? -5.338 -9.136 -1.037 1.00 92.50 92 ASP A O 1
ATOM 728 N N . THR A 1 93 ? -3.407 -8.635 -2.074 1.00 94.50 93 THR A N 1
ATOM 729 C CA . THR A 1 93 ? -3.750 -9.322 -3.331 1.00 94.50 93 THR A CA 1
ATOM 730 C C . THR A 1 93 ? -3.938 -10.817 -3.097 1.00 94.50 93 THR A C 1
ATOM 732 O O . THR A 1 93 ? -4.959 -11.369 -3.504 1.00 94.50 93 THR A O 1
ATOM 735 N N . ASP A 1 94 ? -2.994 -11.449 -2.400 1.00 95.88 94 ASP A N 1
ATOM 736 C CA . ASP A 1 94 ? -3.025 -12.875 -2.081 1.00 95.88 94 ASP A CA 1
ATOM 737 C C . ASP A 1 94 ? -4.264 -13.223 -1.245 1.00 95.88 94 ASP A C 1
ATOM 739 O O . ASP A 1 94 ? -5.122 -13.976 -1.703 1.00 95.88 94 ASP A O 1
ATOM 743 N N . THR A 1 95 ? -4.457 -12.543 -0.107 1.00 94.81 95 THR A N 1
ATOM 744 C CA . THR A 1 95 ? -5.603 -12.766 0.797 1.00 94.81 95 THR A CA 1
ATOM 745 C C . THR A 1 95 ? -6.944 -12.626 0.072 1.00 94.8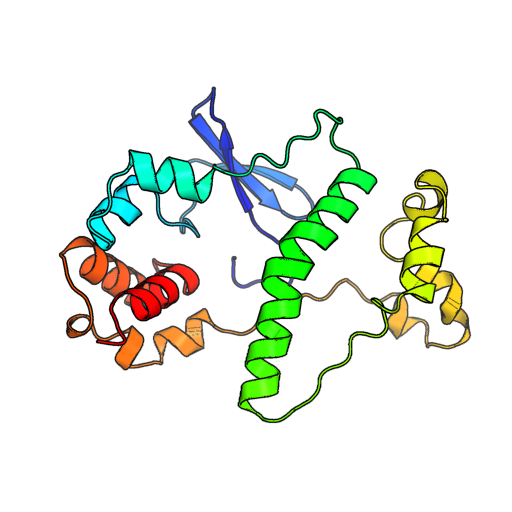1 95 THR A C 1
ATOM 747 O O . THR A 1 95 ? -7.831 -13.467 0.224 1.00 94.81 95 THR A O 1
ATOM 750 N N . MET A 1 96 ? -7.107 -11.573 -0.736 1.00 94.06 96 MET A N 1
ATOM 751 C CA . MET A 1 96 ? -8.360 -11.329 -1.458 1.00 94.06 96 MET A CA 1
ATOM 752 C C . MET A 1 96 ? -8.581 -12.346 -2.577 1.00 94.06 96 MET A C 1
ATOM 754 O O . MET A 1 96 ? -9.706 -12.794 -2.785 1.00 94.06 96 MET A O 1
ATOM 758 N N . SER A 1 97 ? -7.528 -12.727 -3.298 1.00 97.00 97 SER A N 1
ATOM 759 C CA . SER A 1 97 ? -7.630 -13.702 -4.385 1.00 97.00 97 SER A CA 1
ATOM 760 C C . SER A 1 97 ? -7.937 -15.112 -3.872 1.00 97.00 97 SER A C 1
ATOM 762 O O . SER A 1 97 ? -8.858 -15.758 -4.379 1.00 97.00 97 SER A O 1
ATOM 764 N N . MET A 1 98 ? -7.278 -15.540 -2.791 1.00 96.81 98 MET A N 1
ATOM 765 C CA . MET A 1 98 ? -7.505 -16.830 -2.139 1.00 96.81 98 MET A CA 1
ATOM 766 C C . MET A 1 98 ? -8.930 -16.967 -1.600 1.00 96.81 98 MET A C 1
ATOM 768 O O . MET A 1 98 ? -9.530 -18.032 -1.741 1.00 96.81 98 MET A O 1
ATOM 772 N N . GLN A 1 99 ? -9.512 -15.886 -1.066 1.00 96.94 99 GLN A N 1
ATOM 773 C CA . GLN A 1 99 ? -10.912 -15.863 -0.619 1.00 96.94 99 GLN A CA 1
ATOM 774 C C . GLN A 1 99 ? -11.905 -16.190 -1.751 1.00 96.94 99 GLN A C 1
ATOM 776 O O . GLN A 1 99 ? -13.026 -16.630 -1.494 1.00 96.94 99 GLN A O 1
ATOM 781 N N . HIS A 1 100 ? -11.492 -16.006 -3.007 1.00 96.88 100 HIS A N 1
ATOM 782 C CA . HIS A 1 100 ? -12.272 -16.316 -4.202 1.00 96.88 100 HIS A CA 1
ATOM 783 C C . HIS A 1 100 ? -11.716 -17.501 -5.011 1.00 96.88 100 HIS A C 1
ATOM 785 O O . HIS A 1 100 ? -12.191 -17.748 -6.118 1.00 96.88 100 HIS A O 1
ATOM 791 N N . GLY A 1 101 ? -10.734 -18.240 -4.480 1.00 97.38 101 GLY A N 1
ATOM 792 C CA . GLY A 1 101 ? -10.107 -19.371 -5.172 1.00 97.38 101 GLY A CA 1
ATOM 793 C C . GLY A 1 101 ? -9.368 -18.980 -6.456 1.00 97.38 101 GLY A C 1
ATOM 794 O O . GLY A 1 101 ? -9.256 -19.798 -7.368 1.00 97.38 101 GLY A O 1
ATOM 795 N N . LEU A 1 102 ? -8.907 -17.730 -6.557 1.00 97.81 102 LEU A N 1
ATOM 796 C CA . LEU A 1 102 ? -8.179 -17.210 -7.711 1.00 97.81 102 LEU A CA 1
ATOM 797 C C . LEU A 1 102 ? -6.679 -17.171 -7.419 1.00 97.81 102 LEU A C 1
ATOM 799 O O . LEU A 1 102 ? -6.263 -16.674 -6.380 1.00 97.81 102 LEU A O 1
ATOM 803 N N . GLU A 1 103 ? -5.868 -17.634 -8.369 1.00 97.44 103 GLU A N 1
ATOM 804 C CA . GLU A 1 103 ? -4.416 -17.440 -8.351 1.00 97.44 103 GLU A CA 1
ATOM 805 C C . GLU A 1 103 ? -4.071 -16.153 -9.113 1.00 97.44 103 GLU A C 1
ATOM 807 O O . GLU A 1 103 ? -4.356 -16.033 -10.308 1.00 97.44 103 GLU A O 1
ATOM 812 N N . VAL A 1 104 ? -3.447 -15.183 -8.439 1.00 97.38 104 VAL A N 1
ATOM 813 C CA . VAL A 1 104 ? -2.960 -13.947 -9.071 1.00 97.38 104 VAL A CA 1
ATOM 814 C C . VAL A 1 104 ? -1.444 -14.004 -9.205 1.00 97.38 104 VAL A C 1
ATOM 816 O O . VAL A 1 104 ? -0.727 -14.150 -8.221 1.00 97.38 104 VAL A O 1
ATOM 819 N N . ARG A 1 105 ? -0.943 -13.836 -10.433 1.00 96.62 105 ARG A N 1
ATOM 820 C CA . ARG A 1 105 ? 0.497 -13.777 -10.722 1.00 96.62 105 ARG A CA 1
ATOM 821 C C . ARG A 1 105 ? 0.969 -12.344 -10.920 1.00 96.62 105 ARG A C 1
ATOM 823 O O . ARG A 1 105 ? 0.254 -11.524 -11.496 1.00 96.62 105 ARG A O 1
ATOM 830 N N . VAL A 1 106 ? 2.206 -12.070 -10.504 1.00 96.06 106 VAL A N 1
ATOM 831 C CA . VAL A 1 106 ? 2.853 -10.754 -10.622 1.00 96.06 106 VAL A CA 1
ATOM 832 C C . VAL A 1 106 ? 4.136 -10.887 -11.458 1.00 96.06 106 VAL A C 1
ATOM 834 O O . VAL A 1 106 ? 5.218 -10.989 -10.891 1.00 96.06 106 VAL A O 1
ATOM 837 N N . PRO A 1 107 ? 4.056 -10.881 -12.807 1.00 96.69 107 PRO A N 1
ATOM 838 C CA . PRO A 1 107 ? 5.207 -11.169 -13.676 1.00 96.69 107 PRO A CA 1
ATOM 839 C C . PRO A 1 107 ? 6.418 -10.248 -13.478 1.00 96.69 107 PRO A C 1
ATOM 841 O O . PRO A 1 107 ? 7.546 -10.645 -13.724 1.00 96.69 107 PRO A O 1
ATOM 844 N N . PHE A 1 108 ? 6.201 -9.016 -13.010 1.00 95.00 108 PHE A N 1
ATOM 845 C CA . PHE A 1 108 ? 7.283 -8.066 -12.722 1.00 95.00 108 PHE A CA 1
ATOM 846 C C . PHE A 1 108 ? 8.110 -8.411 -11.472 1.00 95.00 108 PHE A C 1
ATOM 848 O O . PHE A 1 108 ? 9.095 -7.727 -11.208 1.00 95.00 108 PHE A O 1
ATOM 855 N N . LEU A 1 109 ? 7.703 -9.422 -10.700 1.00 95.56 109 LEU A N 1
ATOM 856 C CA . LEU A 1 109 ? 8.452 -9.960 -9.560 1.00 95.56 109 LEU A CA 1
ATOM 857 C C . LEU A 1 109 ? 9.117 -11.302 -9.867 1.00 95.56 109 LEU A C 1
ATOM 859 O O . LEU A 1 109 ? 9.557 -11.990 -8.951 1.00 95.56 109 LEU A O 1
ATOM 863 N N . ASP A 1 110 ? 9.177 -11.674 -11.142 1.00 97.25 110 ASP A N 1
ATOM 864 C CA . ASP A 1 110 ? 9.994 -12.794 -11.579 1.00 97.25 110 ASP A CA 1
ATOM 865 C C . ASP A 1 110 ? 11.472 -12.577 -11.195 1.00 97.25 110 ASP A C 1
ATOM 867 O O . ASP A 1 110 ? 11.990 -11.457 -11.274 1.00 97.25 110 ASP A O 1
ATOM 871 N N . GLU A 1 111 ? 12.139 -13.639 -10.745 1.00 96.75 111 GLU A N 1
ATOM 872 C CA . GLU A 1 111 ? 13.506 -13.568 -10.217 1.00 96.75 111 GLU A CA 1
ATOM 873 C C . GLU A 1 111 ? 14.486 -13.034 -11.272 1.00 96.75 111 GLU A C 1
ATOM 875 O O . GLU A 1 111 ? 15.238 -12.098 -10.992 1.00 96.75 111 GLU A O 1
ATOM 880 N N . ASP A 1 112 ? 14.398 -13.519 -12.512 1.00 97.81 112 ASP A N 1
ATOM 881 C CA . ASP A 1 112 ? 15.287 -13.092 -13.595 1.00 97.81 112 ASP A CA 1
ATOM 882 C C . ASP A 1 112 ? 15.031 -11.627 -13.971 1.00 97.81 112 ASP A C 1
ATOM 884 O O . ASP A 1 112 ? 15.964 -10.844 -14.187 1.00 97.81 112 ASP A O 1
ATOM 888 N N . PHE A 1 113 ? 13.757 -11.220 -14.011 1.00 95.94 113 PHE A N 1
ATOM 889 C CA . PHE A 1 113 ? 13.396 -9.833 -14.301 1.00 95.94 113 PHE A CA 1
ATOM 890 C C . PHE A 1 113 ? 13.884 -8.873 -13.210 1.00 95.94 113 PHE A C 1
ATOM 892 O O . PHE A 1 113 ? 14.421 -7.802 -13.512 1.00 95.94 113 PHE A O 1
ATOM 899 N N . THR A 1 114 ? 13.698 -9.237 -11.940 1.00 94.88 114 THR A N 1
ATOM 900 C CA . THR A 1 114 ? 14.127 -8.402 -10.811 1.00 94.88 114 THR A CA 1
ATOM 901 C C . THR A 1 114 ? 15.647 -8.291 -10.752 1.00 94.88 114 THR A C 1
ATOM 903 O O . THR A 1 114 ? 16.152 -7.170 -10.664 1.00 94.88 114 THR A O 1
ATOM 906 N N . ALA A 1 115 ? 16.375 -9.396 -10.932 1.00 96.56 115 ALA A N 1
ATOM 907 C CA . ALA A 1 115 ? 17.834 -9.403 -10.995 1.00 96.56 115 ALA A CA 1
ATOM 908 C C . ALA A 1 115 ? 18.367 -8.492 -12.115 1.00 96.56 115 ALA A C 1
ATOM 910 O O . ALA A 1 115 ? 19.270 -7.682 -11.885 1.00 96.56 115 ALA A O 1
ATOM 911 N N . LEU A 1 116 ? 17.763 -8.545 -13.308 1.00 95.75 116 LEU A N 1
ATOM 912 C CA . LEU A 1 116 ? 18.107 -7.648 -14.414 1.00 95.75 116 LEU A CA 1
ATOM 913 C C . LEU A 1 116 ? 17.822 -6.178 -14.072 1.00 95.75 116 LEU A C 1
ATOM 915 O O . LEU A 1 116 ? 18.645 -5.299 -14.325 1.00 95.75 116 LEU A O 1
ATOM 919 N N . ALA A 1 117 ? 16.657 -5.879 -13.496 1.00 93.69 117 ALA A N 1
ATOM 920 C CA . ALA A 1 117 ? 16.291 -4.511 -13.135 1.00 93.69 117 ALA A CA 1
ATOM 921 C C . ALA A 1 117 ? 17.194 -3.924 -12.032 1.00 93.69 117 ALA A C 1
ATOM 923 O O . ALA A 1 117 ? 17.390 -2.704 -11.966 1.00 93.69 117 ALA A O 1
ATOM 924 N N . GLU A 1 118 ? 17.729 -4.772 -11.154 1.00 93.06 118 GLU A N 1
ATOM 925 C CA . GLU A 1 118 ? 18.676 -4.403 -10.101 1.00 93.06 118 GLU A CA 1
ATOM 926 C C . GLU A 1 118 ? 20.117 -4.267 -10.599 1.00 93.06 118 GLU A C 1
ATOM 928 O O . GLU A 1 118 ? 20.856 -3.442 -10.063 1.00 93.06 118 GLU A O 1
ATOM 933 N N . SER A 1 119 ? 20.510 -4.986 -11.657 1.00 95.75 119 SER A N 1
ATOM 934 C CA . SER A 1 119 ? 21.848 -4.852 -12.248 1.00 95.75 119 SER A CA 1
ATOM 935 C C . SER A 1 119 ? 22.047 -3.542 -13.022 1.00 95.75 119 SER A C 1
ATOM 937 O O . SER A 1 119 ? 23.178 -3.165 -13.330 1.00 95.75 119 SER A O 1
ATOM 939 N N . ILE A 1 120 ? 20.966 -2.838 -13.370 1.00 95.56 120 ILE A N 1
ATOM 940 C CA . ILE A 1 120 ? 21.027 -1.551 -14.074 1.00 95.56 120 ILE A CA 1
ATOM 941 C C . ILE A 1 120 ? 21.459 -0.451 -13.101 1.00 95.56 120 ILE A C 1
ATOM 943 O O . ILE A 1 120 ? 20.816 -0.227 -12.073 1.00 95.56 120 ILE A O 1
ATOM 947 N N . SER A 1 121 ? 22.510 0.293 -13.468 1.00 95.38 121 SER A N 1
ATOM 948 C CA . SER A 1 121 ? 22.996 1.432 -12.677 1.00 95.38 121 SER A CA 1
ATOM 949 C C . SER A 1 121 ? 21.852 2.397 -12.312 1.00 95.38 121 SER A C 1
ATOM 951 O O . SER A 1 121 ? 21.060 2.757 -13.195 1.00 95.38 121 SER A O 1
ATOM 953 N N . PRO A 1 122 ? 21.770 2.876 -11.053 1.00 92.88 122 PRO A N 1
ATOM 954 C CA . PRO A 1 122 ? 20.762 3.846 -10.628 1.00 92.88 122 PRO A CA 1
ATOM 955 C C . PRO A 1 122 ? 20.695 5.094 -11.516 1.00 92.88 122 PRO A C 1
ATOM 957 O O . PRO A 1 122 ? 19.599 5.589 -11.786 1.00 92.88 122 PRO A O 1
ATOM 960 N N . ASP A 1 123 ? 21.840 5.560 -12.020 1.00 93.62 123 ASP A N 1
ATOM 961 C CA . ASP A 1 123 ? 21.913 6.736 -12.893 1.00 93.62 123 ASP A CA 1
ATOM 962 C C . ASP A 1 123 ? 21.162 6.516 -14.207 1.00 93.62 123 ASP A C 1
ATOM 964 O O . ASP A 1 123 ? 20.550 7.439 -14.726 1.00 93.62 123 ASP A O 1
ATOM 968 N N . ILE A 1 124 ? 21.129 5.280 -14.711 1.00 94.38 124 ILE A N 1
ATOM 969 C CA . ILE A 1 124 ? 20.367 4.908 -15.909 1.00 94.38 124 ILE A CA 1
ATOM 970 C C . ILE A 1 124 ? 18.901 4.663 -15.539 1.00 94.38 124 ILE A C 1
ATOM 972 O O . ILE A 1 124 ? 17.995 5.221 -16.159 1.00 94.38 124 ILE A O 1
ATOM 976 N N . ARG A 1 125 ? 18.654 3.865 -14.490 1.00 92.75 125 ARG A N 1
ATOM 977 C CA . ARG A 1 125 ? 17.306 3.458 -14.054 1.00 92.75 125 ARG A CA 1
ATOM 978 C C . ARG A 1 125 ? 16.405 4.643 -13.713 1.00 92.75 125 ARG A C 1
ATOM 980 O O . ARG A 1 125 ? 15.187 4.553 -13.875 1.00 92.75 125 ARG A O 1
ATOM 987 N N . PHE A 1 126 ? 16.988 5.741 -13.234 1.00 91.31 126 PHE A N 1
ATOM 988 C CA . PHE A 1 126 ? 16.251 6.887 -12.710 1.00 91.31 126 PHE A CA 1
ATOM 989 C C . PHE A 1 126 ? 16.473 8.214 -13.458 1.00 91.31 126 PHE A C 1
ATOM 991 O O . PHE A 1 126 ? 15.937 9.234 -12.997 1.00 91.31 126 PHE A O 1
ATOM 998 N N . ALA A 1 127 ? 17.217 8.218 -14.573 1.00 90.44 127 ALA A N 1
ATOM 999 C CA . ALA A 1 127 ? 17.543 9.423 -15.348 1.00 90.44 127 ALA A CA 1
ATOM 1000 C C . ALA A 1 127 ? 16.309 10.104 -15.954 1.00 90.44 127 ALA A C 1
ATOM 1002 O O . ALA A 1 127 ? 16.057 11.280 -15.703 1.00 90.44 127 ALA A O 1
ATOM 1003 N N . ASN A 1 128 ? 15.513 9.356 -16.721 1.00 89.56 128 ASN A N 1
ATOM 1004 C CA . ASN A 1 128 ? 14.575 9.932 -17.693 1.00 89.56 128 ASN A CA 1
ATOM 1005 C C . ASN A 1 128 ? 13.105 9.875 -17.246 1.00 89.56 128 ASN A C 1
ATOM 1007 O O . ASN A 1 128 ? 12.197 9.731 -18.054 1.00 89.56 128 ASN A O 1
ATOM 1011 N N . GLY A 1 129 ? 12.855 9.990 -15.941 1.00 84.56 129 GLY A N 1
ATOM 1012 C CA . GLY A 1 129 ? 11.498 9.947 -15.395 1.00 84.56 129 GLY A CA 1
ATOM 1013 C C . GLY A 1 129 ? 10.963 8.528 -15.146 1.00 84.56 129 GLY A C 1
ATOM 1014 O O . GLY A 1 129 ? 11.701 7.541 -15.216 1.00 84.56 129 GLY A O 1
ATOM 1015 N N . PRO A 1 130 ? 9.689 8.405 -14.735 1.00 83.44 130 PRO A N 1
ATOM 1016 C CA . PRO A 1 130 ? 9.129 7.138 -14.284 1.00 83.44 130 PRO A CA 1
ATOM 1017 C C . PRO A 1 130 ? 8.940 6.161 -15.447 1.00 83.44 130 PRO A C 1
ATOM 1019 O O . PRO A 1 130 ? 8.352 6.505 -16.464 1.00 83.44 130 PRO A O 1
ATOM 1022 N N . LYS A 1 131 ? 9.350 4.904 -15.243 1.00 88.25 131 LYS A N 1
ATOM 1023 C CA . LYS A 1 131 ? 9.120 3.783 -16.174 1.00 88.25 131 LYS A CA 1
ATOM 1024 C C . LYS A 1 131 ? 9.749 3.955 -17.567 1.00 88.25 131 LYS A C 1
ATOM 1026 O O . LYS A 1 131 ? 9.382 3.195 -18.454 1.00 88.25 131 LYS A O 1
ATOM 1031 N N . GLN A 1 132 ? 10.704 4.870 -17.763 1.00 92.56 132 GLN A N 1
ATOM 1032 C CA . GLN A 1 132 ? 11.253 5.136 -19.099 1.00 92.56 132 GLN A CA 1
ATOM 1033 C C . GLN A 1 132 ? 11.859 3.887 -19.752 1.00 92.56 132 GLN A C 1
ATOM 1035 O O . GLN A 1 132 ? 11.499 3.567 -20.873 1.00 92.56 132 GLN A O 1
ATOM 1040 N N . LEU A 1 133 ? 12.674 3.115 -19.022 1.00 94.25 133 LEU A N 1
ATOM 1041 C CA . LEU A 1 133 ? 13.251 1.865 -19.541 1.00 94.25 133 LEU A CA 1
ATOM 1042 C C . LEU A 1 133 ? 12.182 0.858 -19.994 1.00 94.25 133 LEU A C 1
ATOM 1044 O O . LEU A 1 133 ? 12.358 0.160 -20.989 1.00 94.25 133 LEU A O 1
ATOM 1048 N N . LEU A 1 134 ? 11.057 0.799 -19.274 1.00 93.56 134 LEU A N 1
ATOM 1049 C CA . LEU A 1 134 ? 9.931 -0.055 -19.640 1.00 93.56 134 LEU A CA 1
ATOM 1050 C C . LEU A 1 134 ? 9.224 0.485 -20.889 1.00 93.56 134 LEU A C 1
ATOM 1052 O O . LEU A 1 134 ? 8.879 -0.288 -21.770 1.00 93.56 134 LEU A O 1
ATOM 1056 N N . ILE A 1 135 ? 9.033 1.801 -20.994 1.00 94.69 135 ILE A N 1
ATOM 1057 C CA . ILE A 1 135 ? 8.444 2.428 -22.184 1.00 94.69 135 ILE A CA 1
ATOM 1058 C C . ILE A 1 135 ? 9.330 2.168 -23.406 1.00 94.69 135 ILE A C 1
ATOM 1060 O O . ILE A 1 135 ? 8.831 1.666 -24.405 1.00 94.69 135 ILE A O 1
ATOM 1064 N N . ASP A 1 136 ? 10.634 2.421 -23.313 1.00 93.94 136 ASP A N 1
ATOM 1065 C CA . ASP A 1 136 ? 11.579 2.255 -24.424 1.00 93.94 136 ASP A CA 1
ATOM 1066 C C . ASP A 1 136 ? 11.658 0.804 -24.922 1.00 93.94 136 ASP A C 1
ATOM 1068 O O . ASP A 1 136 ? 11.876 0.565 -26.107 1.00 93.94 136 ASP A O 1
ATOM 1072 N N . SER A 1 137 ? 11.423 -0.169 -24.037 1.00 93.75 137 SER A N 1
ATOM 1073 C CA . SER A 1 137 ? 11.419 -1.595 -24.390 1.00 93.75 137 SER A CA 1
ATOM 1074 C C . SER A 1 137 ? 10.186 -2.019 -25.205 1.00 93.75 137 SER A C 1
ATOM 1076 O O . SER A 1 137 ? 10.241 -3.019 -25.919 1.00 93.75 137 SER A O 1
ATOM 1078 N N . PHE A 1 138 ? 9.068 -1.287 -25.102 1.00 94.81 138 PHE A N 1
ATOM 1079 C CA . PHE A 1 138 ? 7.766 -1.701 -25.650 1.00 94.81 138 PHE A CA 1
ATOM 1080 C C . PHE A 1 138 ? 7.052 -0.627 -26.490 1.00 94.81 138 PHE A C 1
ATOM 1082 O O . PHE A 1 138 ? 5.986 -0.903 -27.041 1.00 94.81 138 PHE A O 1
ATOM 1089 N N . ASN A 1 139 ? 7.602 0.581 -26.627 1.00 94.81 139 ASN A N 1
ATOM 1090 C CA . ASN A 1 139 ? 6.982 1.697 -27.359 1.00 94.81 139 ASN A CA 1
ATOM 1091 C C . ASN A 1 139 ? 6.703 1.379 -28.840 1.00 94.81 139 ASN A C 1
ATOM 1093 O O . ASN A 1 139 ? 5.771 1.933 -29.412 1.00 94.81 139 ASN A O 1
ATOM 1097 N N . ASN A 1 140 ? 7.461 0.451 -29.427 1.00 95.62 140 ASN A N 1
ATOM 1098 C CA . ASN A 1 140 ? 7.290 -0.031 -30.799 1.00 95.62 140 ASN A CA 1
ATOM 1099 C C . ASN A 1 140 ? 6.174 -1.085 -30.930 1.00 95.62 140 ASN A C 1
ATOM 1101 O O . ASN A 1 140 ? 5.755 -1.406 -32.038 1.00 95.62 140 ASN A O 1
ATOM 1105 N N . LEU A 1 141 ? 5.740 -1.670 -29.808 1.00 96.44 141 LEU A N 1
ATOM 1106 C CA . LEU A 1 141 ? 4.769 -2.768 -29.745 1.00 96.44 141 LEU A CA 1
ATOM 1107 C C . LEU A 1 141 ? 3.377 -2.304 -29.302 1.00 96.44 141 LEU A C 1
ATOM 1109 O O . LEU A 1 141 ? 2.395 -3.009 -29.525 1.00 96.44 141 LEU A O 1
ATOM 1113 N N . LEU A 1 142 ? 3.286 -1.135 -28.663 1.00 95.00 142 LEU A N 1
ATOM 1114 C CA . LEU A 1 142 ? 2.045 -0.571 -28.141 1.00 95.00 142 LEU A CA 1
ATOM 1115 C C . LEU A 1 142 ? 1.750 0.787 -28.797 1.00 95.00 142 LEU A C 1
ATOM 1117 O O . LEU A 1 142 ? 2.677 1.578 -28.975 1.00 95.00 142 LEU A O 1
ATOM 1121 N N . PRO A 1 143 ? 0.476 1.106 -29.096 1.00 95.75 143 PRO A N 1
ATOM 1122 C CA . PRO A 1 143 ? 0.093 2.429 -29.583 1.00 95.75 143 PRO A CA 1
ATOM 1123 C C . PRO A 1 143 ? 0.568 3.547 -28.646 1.00 95.75 143 PRO A C 1
ATOM 1125 O O . PRO A 1 143 ? 0.576 3.377 -27.419 1.00 95.75 143 PRO A O 1
ATOM 1128 N N . ALA A 1 144 ? 0.944 4.693 -29.221 1.00 95.25 144 ALA A N 1
ATOM 1129 C CA . ALA A 1 144 ? 1.486 5.835 -28.484 1.00 95.25 144 ALA A CA 1
ATOM 1130 C C . ALA A 1 144 ? 0.572 6.285 -27.338 1.00 95.25 144 ALA A C 1
ATOM 1132 O O . ALA A 1 144 ? 1.036 6.614 -26.248 1.00 95.25 144 ALA A O 1
ATOM 1133 N N . GLU A 1 145 ? -0.737 6.200 -27.547 1.00 95.00 145 GLU A N 1
ATOM 1134 C CA . GLU A 1 145 ? -1.771 6.577 -26.591 1.00 95.00 145 GLU A CA 1
ATOM 1135 C C . GLU A 1 145 ? -1.711 5.752 -25.295 1.00 95.00 145 GLU A C 1
ATOM 1137 O O . GLU A 1 145 ? -2.137 6.228 -24.244 1.00 95.00 145 GLU A O 1
ATOM 1142 N N . ILE A 1 146 ? -1.175 4.525 -25.336 1.00 93.50 146 ILE A N 1
ATOM 1143 C CA . ILE A 1 146 ? -1.080 3.645 -24.164 1.00 93.50 146 ILE A CA 1
ATOM 1144 C C . ILE A 1 146 ? 0.051 4.080 -23.236 1.00 93.50 146 ILE A C 1
ATOM 1146 O O . ILE A 1 146 ? -0.158 4.191 -22.025 1.00 93.50 146 ILE A O 1
ATOM 1150 N N . TRP A 1 147 ? 1.244 4.321 -23.783 1.00 92.44 147 TRP A N 1
ATOM 1151 C CA . TRP A 1 147 ? 2.428 4.637 -22.982 1.00 92.44 147 TRP A CA 1
ATOM 1152 C C . TRP A 1 147 ? 2.599 6.138 -22.716 1.00 92.44 147 TRP A C 1
ATOM 1154 O O . TRP A 1 147 ? 3.231 6.495 -21.725 1.00 92.44 147 TRP A O 1
ATOM 1164 N N . GLN A 1 148 ? 1.983 7.015 -23.518 1.00 91.81 148 GLN A N 1
ATOM 1165 C CA . GLN A 1 148 ? 1.937 8.463 -23.259 1.00 91.81 148 GLN A CA 1
ATOM 1166 C C . GLN A 1 148 ? 0.846 8.871 -22.261 1.00 91.81 148 GLN A C 1
ATOM 1168 O O . GLN A 1 148 ? 0.772 10.039 -21.873 1.00 91.81 148 GLN A O 1
ATOM 1173 N N . ARG A 1 149 ? -0.027 7.945 -21.838 1.00 90.56 149 ARG A N 1
ATOM 1174 C CA . ARG A 1 149 ? -1.148 8.301 -20.964 1.00 90.56 149 ARG A CA 1
ATOM 1175 C C . ARG A 1 149 ? -0.661 8.830 -19.601 1.00 90.56 149 ARG A C 1
ATOM 1177 O O . ARG A 1 149 ? 0.283 8.277 -19.028 1.00 90.56 149 ARG A O 1
ATOM 1184 N N . PRO A 1 150 ? -1.363 9.807 -18.999 1.00 85.88 150 PRO A N 1
ATOM 1185 C CA . PRO A 1 150 ? -1.093 10.231 -17.629 1.00 85.88 150 PRO A CA 1
ATOM 1186 C C . PRO A 1 150 ? -1.212 9.083 -16.616 1.00 85.88 150 PRO A C 1
ATOM 1188 O O . PRO A 1 150 ? -2.013 8.154 -16.776 1.00 85.88 150 PRO A O 1
ATOM 1191 N N . LYS A 1 151 ? -0.442 9.160 -15.522 1.00 82.75 151 LYS A N 1
ATOM 1192 C CA . LYS A 1 151 ? -0.565 8.217 -14.402 1.00 82.75 151 LYS A CA 1
ATOM 1193 C C . LYS A 1 151 ? -1.994 8.264 -13.861 1.00 82.75 151 LYS A C 1
ATOM 1195 O O . LYS A 1 151 ? -2.442 9.286 -13.354 1.00 82.75 151 LYS A O 1
ATOM 1200 N N . MET A 1 152 ? -2.667 7.122 -13.908 1.00 80.62 152 MET A N 1
ATOM 1201 C CA . MET A 1 152 ? -3.981 6.936 -13.305 1.00 80.62 152 MET A CA 1
ATOM 1202 C C . MET A 1 152 ? -3.826 6.115 -12.034 1.00 80.62 152 MET A C 1
ATOM 1204 O O . MET A 1 152 ? -3.253 5.024 -12.062 1.00 80.62 152 MET A O 1
ATOM 1208 N N . GLY A 1 153 ? -4.313 6.657 -10.920 1.00 74.25 153 GLY A N 1
ATOM 1209 C CA . GLY A 1 153 ? -4.459 5.891 -9.690 1.00 74.25 153 GLY A CA 1
ATOM 1210 C C . GLY A 1 153 ? -5.552 4.837 -9.832 1.00 74.25 153 GLY A C 1
ATOM 1211 O O . GLY A 1 153 ? -6.488 4.998 -10.614 1.00 74.25 153 GLY A O 1
ATOM 1212 N N . PHE A 1 154 ? -5.443 3.777 -9.042 1.00 76.88 154 PHE A N 1
ATOM 1213 C CA . PHE A 1 154 ? -6.502 2.796 -8.869 1.00 76.88 154 PHE A CA 1
ATOM 1214 C C . PHE A 1 154 ? -7.088 2.993 -7.473 1.00 76.88 154 PHE A C 1
ATOM 1216 O O . PHE A 1 154 ? -6.419 2.743 -6.473 1.00 76.88 154 PHE A O 1
ATOM 1223 N N . THR A 1 155 ? -8.303 3.533 -7.397 1.00 75.56 155 THR A N 1
ATOM 1224 C CA . THR A 1 155 ? -8.960 3.831 -6.122 1.00 75.56 155 THR A CA 1
ATOM 1225 C C . THR A 1 155 ? -10.360 3.259 -6.114 1.00 75.56 155 THR A C 1
ATOM 1227 O O . THR A 1 155 ? -11.160 3.558 -6.999 1.00 75.56 155 THR A O 1
ATOM 1230 N N . PHE A 1 156 ? -10.676 2.505 -5.072 1.00 81.88 156 PHE A N 1
ATOM 1231 C CA . PHE A 1 156 ? -12.037 2.075 -4.798 1.00 81.88 156 PHE A CA 1
ATOM 1232 C C . PHE A 1 156 ? -12.796 3.157 -4.017 1.00 81.88 156 PHE A C 1
ATOM 1234 O O . PHE A 1 156 ? -12.191 3.848 -3.186 1.00 81.88 156 PHE A O 1
ATOM 1241 N N . PRO A 1 157 ? -14.120 3.292 -4.199 1.00 88.12 157 PRO A N 1
ATOM 1242 C CA . PRO A 1 157 ? -14.946 4.213 -3.421 1.00 88.12 157 PRO A CA 1
ATOM 1243 C C . PRO A 1 157 ? -15.239 3.657 -2.010 1.00 88.12 157 PRO A C 1
ATOM 1245 O O . PRO A 1 157 ? -16.379 3.639 -1.552 1.00 88.12 157 PRO A O 1
ATOM 1248 N N . LEU A 1 158 ? -14.192 3.234 -1.285 1.00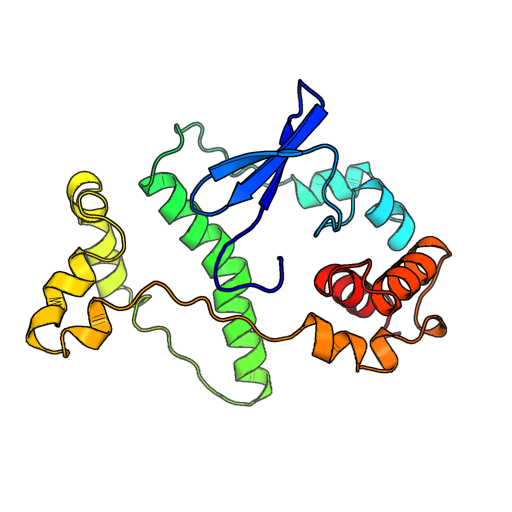 89.00 158 LEU A N 1
ATOM 1249 C CA . LEU A 1 158 ? -14.280 2.578 0.030 1.00 89.00 158 LEU A CA 1
ATOM 1250 C C . LEU A 1 158 ? -15.024 3.426 1.057 1.00 89.00 158 LEU A C 1
ATOM 1252 O O . LEU A 1 158 ? -15.798 2.895 1.843 1.00 89.00 158 LEU A O 1
ATOM 1256 N N . GLN A 1 159 ? -14.844 4.749 1.016 1.00 88.25 159 GLN A N 1
ATOM 1257 C CA . GLN A 1 159 ? -15.586 5.666 1.880 1.00 88.25 159 GLN A CA 1
ATOM 1258 C C . GLN A 1 159 ? -17.098 5.518 1.710 1.00 88.25 159 GLN A C 1
ATOM 1260 O O . GLN A 1 159 ? -17.814 5.452 2.703 1.00 88.25 159 GLN A O 1
ATOM 1265 N N . GLN A 1 160 ? -17.574 5.452 0.467 1.00 90.31 160 GLN A N 1
ATOM 1266 C CA . GLN A 1 160 ? -18.998 5.340 0.163 1.00 90.31 160 GLN A CA 1
ATOM 1267 C C . GLN A 1 160 ? -19.507 3.934 0.485 1.00 90.31 160 GLN A C 1
ATOM 1269 O O . GLN A 1 160 ? -20.542 3.793 1.128 1.00 90.31 160 GLN A O 1
ATOM 1274 N N . TRP A 1 161 ? -18.755 2.899 0.100 1.00 93.62 161 TRP A N 1
ATOM 1275 C CA . TRP A 1 161 ? -19.124 1.509 0.370 1.00 93.62 161 TRP A CA 1
ATOM 1276 C C . TRP A 1 161 ? -19.220 1.207 1.866 1.00 93.62 161 TRP A C 1
ATOM 1278 O O . TRP A 1 161 ? -20.209 0.634 2.310 1.00 93.62 161 TRP A O 1
ATOM 1288 N N . MET A 1 162 ? -18.240 1.639 2.660 1.00 93.38 162 MET A N 1
ATOM 1289 C CA . MET A 1 162 ? -18.244 1.407 4.106 1.00 93.38 162 MET A CA 1
ATOM 1290 C C . MET A 1 162 ? -19.289 2.254 4.831 1.00 93.38 162 MET A C 1
ATOM 1292 O O . MET A 1 162 ? -19.879 1.775 5.789 1.00 93.38 162 MET A O 1
ATOM 1296 N N . ALA A 1 163 ? -19.565 3.480 4.371 1.00 91.88 163 ALA A N 1
ATOM 1297 C CA . ALA A 1 163 ? -20.645 4.295 4.934 1.00 91.88 163 ALA A CA 1
ATOM 1298 C C . ALA A 1 163 ? -22.040 3.710 4.640 1.00 91.88 163 ALA A C 1
ATOM 1300 O O . ALA A 1 163 ? -22.990 3.988 5.368 1.00 91.88 163 ALA A O 1
ATOM 1301 N N . GLY A 1 164 ? -22.166 2.902 3.581 1.00 92.94 164 GLY A N 1
ATOM 1302 C CA . GLY A 1 164 ? -23.372 2.133 3.274 1.00 92.94 164 GLY A CA 1
ATOM 1303 C C . GLY A 1 164 ? -23.479 0.796 4.019 1.00 92.94 164 GLY A C 1
ATOM 1304 O O . GLY A 1 164 ? -24.535 0.165 3.971 1.00 92.94 164 GLY A O 1
ATOM 1305 N N . ASN A 1 165 ? -22.421 0.349 4.703 1.00 94.19 165 ASN A N 1
ATOM 1306 C CA . ASN A 1 165 ? -22.423 -0.906 5.449 1.00 94.19 165 ASN A CA 1
ATOM 1307 C C . ASN A 1 165 ? -23.031 -0.694 6.847 1.00 94.19 165 ASN A C 1
ATOM 1309 O O . ASN A 1 165 ? -22.523 0.094 7.647 1.00 94.19 165 ASN A O 1
ATOM 1313 N N . LYS A 1 166 ? -24.126 -1.406 7.141 1.00 92.94 166 LYS A N 1
ATOM 1314 C CA . LYS A 1 166 ? -24.868 -1.253 8.401 1.00 92.94 166 LYS A CA 1
ATOM 1315 C C . LYS A 1 166 ? -24.039 -1.654 9.619 1.00 92.94 166 LYS A C 1
ATOM 1317 O O . LYS A 1 166 ? -24.072 -0.923 10.600 1.00 92.94 166 LYS A O 1
ATOM 1322 N N . ASP A 1 167 ? -23.265 -2.729 9.526 1.00 93.38 167 ASP A N 1
ATOM 1323 C CA . ASP A 1 167 ? -22.502 -3.276 10.652 1.00 93.38 167 ASP A CA 1
ATOM 1324 C C . ASP A 1 167 ? -21.344 -2.353 11.051 1.00 93.38 167 ASP A C 1
ATOM 1326 O O . ASP A 1 167 ? -21.121 -2.110 12.235 1.00 93.38 167 ASP A O 1
ATOM 1330 N N . ILE A 1 168 ? -20.662 -1.756 10.065 1.00 94.38 168 ILE A N 1
ATOM 1331 C CA . ILE A 1 168 ? -19.614 -0.744 10.294 1.00 94.38 168 ILE A CA 1
ATOM 1332 C C . ILE A 1 168 ? -20.209 0.545 10.886 1.00 94.38 168 ILE A C 1
ATOM 1334 O O . ILE A 1 168 ? -19.574 1.244 11.676 1.00 94.38 168 ILE A O 1
ATOM 1338 N N . CYS A 1 169 ? -21.423 0.915 10.482 1.00 93.94 169 CYS A N 1
ATOM 1339 C CA . CYS A 1 169 ? -22.067 2.148 10.933 1.00 93.94 169 CYS A CA 1
ATOM 1340 C C . CYS A 1 169 ? -22.905 1.990 12.211 1.00 93.94 169 CYS A C 1
ATOM 1342 O O . CYS A 1 169 ? -23.443 2.996 12.705 1.00 93.94 169 CYS A O 1
ATOM 1344 N N . ASP A 1 170 ? -23.025 0.779 12.749 1.00 93.81 170 ASP A N 1
ATOM 1345 C CA . ASP A 1 170 ? -23.772 0.531 13.971 1.00 93.81 170 ASP A CA 1
ATOM 1346 C C . ASP A 1 170 ? -22.907 0.781 15.208 1.00 93.81 170 ASP A C 1
ATOM 1348 O O . ASP A 1 170 ? -22.013 0.019 15.562 1.00 93.81 170 ASP A O 1
ATOM 1352 N N . THR A 1 171 ? -23.202 1.872 15.912 1.00 93.81 171 THR A N 1
ATOM 1353 C CA . THR A 1 171 ? -22.478 2.271 17.121 1.00 93.81 171 THR A CA 1
ATOM 1354 C C . THR A 1 171 ? -22.626 1.291 18.289 1.00 93.81 171 THR A C 1
ATOM 1356 O O . THR A 1 171 ? -21.851 1.407 19.241 1.00 93.81 171 THR A O 1
ATOM 1359 N N . SER A 1 172 ? -23.596 0.363 18.275 1.00 92.88 172 SER A N 1
ATOM 1360 C CA . SER A 1 172 ? -23.676 -0.676 19.313 1.00 92.88 172 SER A CA 1
ATOM 1361 C C . SER A 1 172 ? -22.588 -1.737 19.189 1.00 92.88 172 SER A C 1
ATOM 1363 O O . SER A 1 172 ? -22.220 -2.299 20.214 1.00 92.88 172 SER A O 1
ATOM 1365 N N . ASN A 1 173 ? -22.004 -1.927 18.001 1.00 92.88 173 ASN A N 1
ATOM 1366 C CA . ASN A 1 173 ? -20.927 -2.897 17.750 1.00 92.88 173 ASN A CA 1
ATOM 1367 C C . ASN A 1 173 ? -19.560 -2.449 18.304 1.00 92.88 173 ASN A C 1
ATOM 1369 O O . ASN A 1 173 ? -18.536 -3.075 18.052 1.00 92.88 173 ASN A O 1
ATOM 1373 N N . TYR A 1 174 ? -19.512 -1.326 19.026 1.00 93.94 174 TYR A N 1
ATOM 1374 C CA . TYR A 1 174 ? -18.276 -0.701 19.485 1.00 93.94 174 TYR A CA 1
ATOM 1375 C C . TYR A 1 174 ? -18.306 -0.442 20.987 1.00 93.94 174 TYR A C 1
ATOM 1377 O O . TYR A 1 174 ? -19.323 -0.039 21.559 1.00 93.94 174 TYR A O 1
ATOM 1385 N N . HIS A 1 175 ? -17.148 -0.589 21.624 1.00 92.00 175 HIS A N 1
ATOM 1386 C CA . HIS A 1 175 ? -16.971 -0.456 23.065 1.00 92.00 175 HIS A CA 1
ATOM 1387 C C . HIS A 1 175 ? -16.145 0.792 23.401 1.00 92.00 175 HIS A C 1
ATOM 1389 O O . HIS A 1 175 ? -15.136 1.096 22.764 1.00 92.00 175 HIS A O 1
ATOM 1395 N N . GLY A 1 176 ? -16.571 1.520 24.436 1.00 92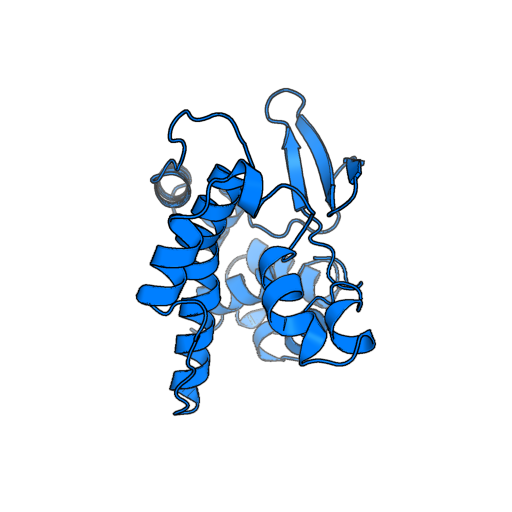.12 176 GLY A N 1
ATOM 1396 C CA . GLY A 1 176 ? -15.930 2.763 24.873 1.00 92.12 176 GLY A CA 1
ATOM 1397 C C . GLY A 1 176 ? -16.421 4.016 24.136 1.00 92.12 176 GLY A C 1
ATOM 1398 O O . GLY A 1 176 ? -16.821 3.986 22.970 1.00 92.12 176 GLY A O 1
ATOM 1399 N N . ALA A 1 177 ? -16.398 5.152 24.839 1.00 92.81 177 ALA A N 1
ATOM 1400 C CA . ALA A 1 177 ? -16.918 6.422 24.327 1.00 92.81 177 ALA A CA 1
ATOM 1401 C C . ALA A 1 177 ? -16.164 6.906 23.078 1.00 92.81 177 ALA A C 1
ATOM 1403 O O . ALA A 1 177 ? -16.785 7.377 22.126 1.00 92.81 177 ALA A O 1
ATOM 1404 N N . LEU A 1 178 ? -14.837 6.731 23.051 1.00 93.25 178 LEU A N 1
ATOM 1405 C CA . LEU A 1 178 ? -13.998 7.165 21.936 1.00 93.25 178 LEU A CA 1
ATOM 1406 C C . LEU A 1 178 ? -14.330 6.410 20.641 1.00 93.25 178 LEU A C 1
ATOM 1408 O O . LEU A 1 178 ? -14.531 7.046 19.611 1.00 93.25 178 LEU A O 1
ATOM 1412 N N . ALA A 1 179 ? -14.434 5.078 20.677 1.00 93.44 179 ALA A N 1
ATOM 1413 C CA . ALA A 1 179 ? -14.749 4.283 19.488 1.00 93.44 179 ALA A CA 1
ATOM 1414 C C . ALA A 1 179 ? -16.127 4.657 18.912 1.00 93.44 179 ALA A C 1
ATOM 1416 O O . ALA A 1 179 ? -16.239 4.966 17.724 1.00 93.44 179 ALA A O 1
ATOM 1417 N N . LYS A 1 180 ? -17.154 4.760 19.769 1.00 94.56 180 LYS A N 1
ATOM 1418 C CA . LYS A 1 180 ? -18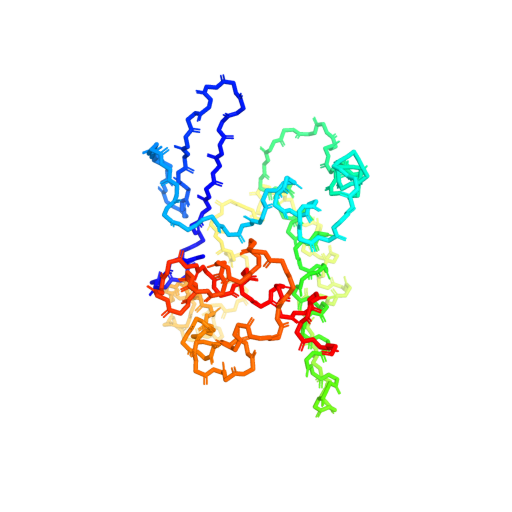.506 5.195 19.367 1.00 94.56 180 LYS A CA 1
ATOM 1419 C C . LYS A 1 180 ? -18.516 6.602 18.768 1.00 94.56 180 LYS A C 1
ATOM 1421 O O . LYS A 1 180 ? -19.179 6.846 17.754 1.00 94.56 180 LYS A O 1
ATOM 1426 N N . GLN A 1 181 ? -17.752 7.525 19.354 1.00 94.56 181 GLN A N 1
ATOM 1427 C CA . GLN A 1 181 ? -17.586 8.873 18.815 1.00 94.56 181 GLN A CA 1
ATOM 1428 C C . GLN A 1 181 ? -16.967 8.830 17.412 1.00 94.56 181 GLN A C 1
ATOM 1430 O O . GLN A 1 181 ? -17.483 9.476 16.502 1.00 94.56 181 GLN A O 1
ATOM 1435 N N . LYS A 1 182 ? -15.908 8.039 17.199 1.00 93.56 182 LYS A N 1
ATOM 1436 C CA . LYS A 1 182 ? -15.253 7.907 15.888 1.00 93.56 182 LYS A CA 1
ATOM 1437 C C . LYS A 1 182 ? -16.184 7.338 14.821 1.00 93.56 182 LYS A C 1
ATOM 1439 O O . LYS A 1 182 ? -16.231 7.869 13.715 1.00 93.56 182 LYS A O 1
ATOM 1444 N N . ILE A 1 183 ? -16.994 6.339 15.146 1.00 94.69 183 ILE A N 1
ATOM 1445 C CA . ILE A 1 183 ? -17.988 5.810 14.200 1.00 94.69 183 ILE A CA 1
ATOM 1446 C C . ILE A 1 183 ? -19.079 6.846 13.892 1.00 94.69 183 ILE A C 1
ATOM 1448 O O . ILE A 1 183 ? -19.506 6.987 12.746 1.00 94.69 183 ILE A O 1
ATOM 1452 N N . THR A 1 184 ? -19.457 7.679 14.861 1.00 94.25 184 THR A N 1
ATOM 1453 C CA . THR A 1 184 ? -20.354 8.822 14.614 1.00 94.25 184 THR A CA 1
ATOM 1454 C C . THR A 1 184 ? -19.705 9.887 13.713 1.00 94.25 184 THR A C 1
ATOM 1456 O O . THR A 1 184 ? -20.344 10.422 12.802 1.00 94.25 184 THR A O 1
ATOM 1459 N N . GLU A 1 185 ? -18.415 10.178 13.904 1.00 92.06 185 GLU A N 1
ATOM 1460 C CA . GLU A 1 185 ? -17.633 11.044 13.009 1.00 92.06 185 GLU A CA 1
ATOM 1461 C C . GLU A 1 185 ? -17.586 10.469 11.582 1.00 92.06 185 GLU A C 1
ATOM 1463 O O . GLU A 1 185 ? -17.772 11.212 10.619 1.00 92.06 185 GLU A O 1
ATOM 1468 N N . PHE A 1 186 ? -17.430 9.151 11.429 1.00 92.06 186 PHE A N 1
ATOM 1469 C CA . PHE A 1 186 ? -17.464 8.475 10.129 1.00 92.06 186 PHE A CA 1
ATOM 1470 C C . PHE A 1 186 ? -18.805 8.649 9.412 1.00 92.06 186 PHE A C 1
ATOM 1472 O O . PHE A 1 186 ? -18.825 9.097 8.266 1.00 92.06 186 PHE A O 1
ATOM 1479 N N . LYS A 1 187 ? -19.922 8.416 10.112 1.00 90.06 187 LYS A N 1
ATOM 1480 C CA . LYS A 1 187 ? -21.285 8.616 9.579 1.00 90.06 187 LYS A CA 1
ATOM 1481 C C . LYS A 1 187 ? -21.548 10.049 9.120 1.00 90.06 187 LYS A C 1
ATOM 1483 O O . LYS A 1 187 ? -22.347 10.274 8.222 1.00 90.06 187 LYS A O 1
ATOM 1488 N N . THR A 1 188 ? -20.872 11.019 9.733 1.00 88.81 188 THR A N 1
ATOM 1489 C CA . THR A 1 188 ? -20.983 12.446 9.383 1.00 88.81 188 THR A CA 1
ATOM 1490 C C . THR A 1 188 ? -19.944 12.900 8.351 1.00 88.81 188 THR A C 1
ATOM 1492 O O . THR A 1 188 ? -19.827 14.095 8.093 1.00 88.81 188 THR A O 1
ATOM 1495 N N . GLY A 1 189 ? -19.175 11.975 7.762 1.00 85.44 189 GLY A N 1
ATOM 1496 C CA . GLY A 1 189 ? -18.154 12.279 6.752 1.00 85.44 189 GLY A CA 1
ATOM 1497 C C . GLY A 1 189 ? -16.889 12.939 7.310 1.00 85.44 189 GLY A C 1
ATOM 1498 O O . GLY A 1 189 ? -16.063 13.431 6.545 1.00 85.44 189 GLY A O 1
ATOM 1499 N N . ARG A 1 190 ? -16.722 12.957 8.638 1.00 85.38 190 ARG A N 1
ATOM 1500 C CA . ARG A 1 190 ? -15.592 13.593 9.337 1.00 85.38 190 ARG A CA 1
ATOM 1501 C C . ARG A 1 190 ? -14.462 12.626 9.683 1.00 85.38 190 ARG A C 1
ATOM 1503 O O . ARG A 1 190 ? -13.414 13.062 10.149 1.00 85.38 190 ARG A O 1
ATOM 1510 N N . LEU A 1 191 ? -14.646 11.329 9.435 1.00 86.81 191 LEU A N 1
ATOM 1511 C CA . LEU A 1 191 ? -13.612 10.309 9.601 1.00 86.81 191 LEU A CA 1
ATOM 1512 C C . LEU A 1 191 ? -13.338 9.592 8.275 1.00 86.81 191 LEU A C 1
ATOM 1514 O O . LEU A 1 191 ? -14.257 9.274 7.520 1.00 86.81 191 LEU A O 1
ATOM 1518 N N . HIS A 1 192 ? -12.066 9.305 8.011 1.00 87.25 192 HIS A N 1
ATOM 1519 C CA . HIS A 1 192 ? -11.656 8.497 6.865 1.00 87.25 192 HIS A CA 1
ATOM 1520 C C . HIS A 1 192 ? -12.016 7.018 7.080 1.00 87.25 192 HIS A C 1
ATOM 1522 O O . HIS A 1 192 ? -11.853 6.492 8.185 1.00 87.25 192 HIS A O 1
ATOM 1528 N N . TRP A 1 193 ? -12.446 6.339 6.015 1.00 89.56 193 TRP A N 1
ATOM 1529 C CA . TRP A 1 193 ? -12.903 4.945 6.028 1.00 89.56 193 TRP A CA 1
ATOM 1530 C C . TRP A 1 193 ? -11.923 3.984 6.693 1.00 89.56 193 TRP A C 1
ATOM 1532 O O . TRP A 1 193 ? -12.345 3.099 7.425 1.00 89.56 193 TRP A O 1
ATOM 1542 N N . SER A 1 194 ? -10.615 4.193 6.517 1.00 89.31 194 SER A N 1
ATOM 1543 C CA . SER A 1 194 ? -9.590 3.302 7.077 1.00 89.31 194 SER A CA 1
ATOM 1544 C C . SER A 1 194 ? -9.649 3.225 8.602 1.00 89.31 194 SER A C 1
ATOM 1546 O O . SER A 1 194 ? -9.393 2.170 9.169 1.00 89.31 194 SER A O 1
ATOM 1548 N N . ARG A 1 195 ? -10.026 4.318 9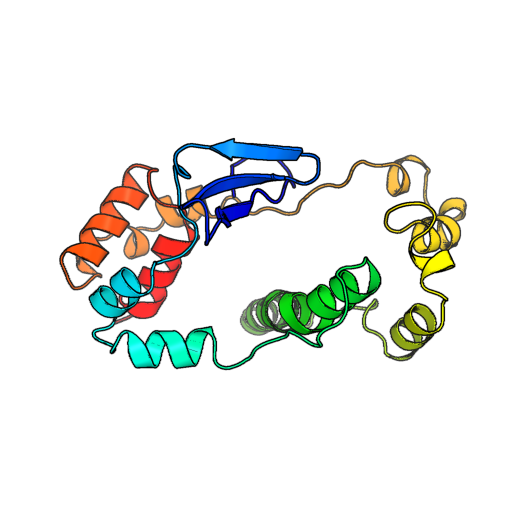.279 1.00 90.06 195 ARG A N 1
ATOM 1549 C CA . ARG A 1 195 ? -10.153 4.346 10.742 1.00 90.06 195 ARG A CA 1
ATOM 1550 C C . ARG A 1 195 ? -11.430 3.666 11.215 1.00 90.06 195 ARG A C 1
ATOM 1552 O O . ARG A 1 195 ? -11.391 2.951 12.210 1.00 90.06 195 ARG A O 1
ATOM 1559 N N . ALA A 1 196 ? -12.536 3.871 10.501 1.00 92.56 196 ALA A N 1
ATOM 1560 C CA . ALA A 1 196 ? -13.783 3.164 10.776 1.00 92.56 196 ALA A CA 1
ATOM 1561 C C . ALA A 1 196 ? -13.613 1.653 10.568 1.00 92.56 196 ALA A C 1
ATOM 1563 O O . ALA A 1 196 ? -13.988 0.863 11.427 1.00 92.56 196 ALA A O 1
ATOM 1564 N N . PHE A 1 197 ? -12.956 1.263 9.476 1.00 92.19 197 PHE A N 1
ATOM 1565 C CA . PHE A 1 197 ? -12.663 -0.132 9.177 1.00 92.19 197 PHE A CA 1
ATOM 1566 C C . PHE A 1 197 ? -11.715 -0.762 10.196 1.00 92.19 197 PHE A C 1
ATOM 1568 O O . PHE A 1 197 ? -11.983 -1.858 10.667 1.00 92.19 197 PHE A O 1
ATOM 1575 N N . ALA A 1 198 ? -10.650 -0.064 10.601 1.00 92.06 198 ALA A N 1
ATOM 1576 C CA . ALA A 1 198 ? -9.757 -0.557 11.648 1.00 92.06 198 ALA A CA 1
ATOM 1577 C C . ALA A 1 198 ? -10.503 -0.793 12.972 1.00 92.06 198 ALA A C 1
ATOM 1579 O O . ALA A 1 198 ? -10.320 -1.831 13.597 1.00 92.06 198 ALA A O 1
ATOM 1580 N N . LEU A 1 199 ? -11.390 0.126 13.375 1.00 93.38 199 LEU A N 1
ATOM 1581 C CA . LEU A 1 199 ? -12.243 -0.079 14.550 1.00 93.38 199 LEU A CA 1
ATOM 1582 C C . LEU A 1 199 ? -13.164 -1.286 14.380 1.00 93.38 199 LEU A C 1
ATOM 1584 O O . LEU A 1 199 ? -13.316 -2.062 15.317 1.00 93.38 199 LEU A O 1
ATOM 1588 N N . PHE A 1 200 ? -13.769 -1.446 13.201 1.00 94.00 200 PHE A N 1
ATOM 1589 C CA . PHE A 1 200 ? -14.638 -2.584 12.909 1.00 94.00 200 PHE A CA 1
ATOM 1590 C C . PHE A 1 200 ? -13.881 -3.914 13.011 1.00 94.00 200 PHE A C 1
ATOM 1592 O O . PHE A 1 200 ? -14.381 -4.850 13.613 1.00 94.00 200 PHE A O 1
ATOM 1599 N N . GLN A 1 201 ? -12.641 -3.981 12.526 1.00 91.12 201 GLN A N 1
ATOM 1600 C CA . GLN A 1 201 ? -11.822 -5.190 12.651 1.00 91.12 201 GLN A CA 1
ATOM 1601 C C . GLN A 1 201 ? -11.407 -5.488 14.098 1.00 91.12 201 GLN A C 1
ATOM 1603 O O . GLN A 1 201 ? -11.333 -6.649 14.486 1.00 91.12 201 GLN A O 1
ATOM 1608 N N . VAL A 1 202 ? -11.139 -4.453 14.900 1.00 90.31 202 VAL A N 1
ATOM 1609 C CA . VAL A 1 202 ? -10.692 -4.618 16.295 1.00 90.31 202 VAL A CA 1
ATOM 1610 C C . VAL A 1 202 ? -11.851 -4.919 17.249 1.00 90.31 202 VAL A C 1
ATOM 1612 O O . VAL A 1 202 ? -11.652 -5.642 18.220 1.00 90.31 202 VAL A O 1
ATOM 1615 N N . GLN A 1 203 ? -13.038 -4.351 17.020 1.00 89.69 203 GLN A N 1
ATOM 1616 C CA . GLN A 1 203 ? -14.163 -4.433 17.964 1.00 89.69 203 GLN A CA 1
ATOM 1617 C C . GLN A 1 203 ? -15.473 -4.954 17.363 1.00 89.69 203 GLN A C 1
ATOM 1619 O O . GLN A 1 203 ? -16.295 -5.462 18.112 1.00 89.69 203 GLN A O 1
ATOM 1624 N N . GLY A 1 204 ? -15.685 -4.811 16.054 1.00 67.75 204 GLY A N 1
ATOM 1625 C CA . GLY A 1 204 ? -16.971 -5.066 15.394 1.00 67.75 204 GLY A CA 1
ATOM 1626 C C . GLY A 1 204 ? -17.240 -6.522 15.003 1.00 67.75 204 GLY A C 1
ATOM 1627 O O . GLY A 1 204 ? -18.331 -6.810 14.528 1.00 67.75 204 GLY A O 1
ATOM 1628 N N . ASN A 1 205 ? -16.274 -7.425 15.200 1.00 60.03 205 ASN A N 1
ATOM 1629 C CA . ASN A 1 205 ? -16.400 -8.865 14.928 1.00 60.03 205 ASN A CA 1
ATOM 1630 C C . ASN A 1 205 ? -16.588 -9.708 16.211 1.00 60.03 205 ASN A C 1
ATOM 1632 O O . ASN A 1 205 ? -16.209 -10.880 16.225 1.00 60.03 205 ASN A O 1
ATOM 1636 N N . VAL A 1 206 ? -17.119 -9.117 17.290 1.00 48.94 206 VAL A N 1
ATOM 1637 C CA . VAL A 1 206 ? -17.426 -9.810 18.559 1.00 48.94 206 VAL A CA 1
ATOM 1638 C C . VAL A 1 206 ? -18.922 -9.790 18.823 1.00 48.94 206 VAL A C 1
ATOM 1640 O O . VAL A 1 206 ? -19.508 -8.691 18.724 1.00 48.94 206 VAL A O 1
#

Radius of gyration: 20.77 Å; chains: 1; bounding box: 48×44×58 Å

pLDDT: mean 85.61, std 13.65, range [26.61, 97.81]